Protein AF-A0A1V2AUS4-F1 (afdb_monomer_lite)

Sequence (184 aa):
RGPNTYSTPVLKALGKCKNVQIVVQKEDFLRPDVNVKNVDAWKTELWKLYKGVKCDIERHQFRKPMGDLSVCADPTVDGIRCVGNHNKENRSAFPRAHHKFLVFCNVTETEMYKTYDPVALWTGSFNITKNATLSFENVIYFTEKSGKNEIINSFINEHHQIFALSEALNWSSVWTEPEFRIGT

pLDDT: mean 81.61, std 16.51, range [28.78, 97.75]

Radius of gyration: 16.77 Å; chains: 1; bounding box: 43×30×46 Å

Foldseek 3Di:
DFAFEADLVVLVVQLVDAAAAEEAAQLRHLPDHPPPPDSVVVLVSSVVSQQSHAHPAFQLLDDPPSNVPPPPDGRGDRNYWYAYAFPPVVDPDPPDDQWDKDFDWDWDDDPVGIHIATFKMKTWNARNGPVSVVDDIDIDIDTHHPSPDVVSVVVSNVVSVRVSQTDHDDSPDSTDHGPDDDDD

Structure (mmCIF, N/CA/C/O backbone):
data_AF-A0A1V2AUS4-F1
#
_entry.id   AF-A0A1V2AUS4-F1
#
loop_
_atom_site.group_PDB
_atom_site.id
_atom_site.type_symbol
_atom_site.label_atom_id
_atom_site.label_alt_id
_atom_site.label_comp_id
_atom_site.label_asym_id
_atom_site.label_entity_id
_atom_site.label_seq_id
_atom_site.pdbx_PDB_ins_code
_atom_site.Cartn_x
_atom_site.Cartn_y
_atom_site.Cartn_z
_atom_site.occupancy
_atom_site.B_iso_or_equiv
_atom_site.auth_seq_id
_atom_site.auth_comp_id
_atom_site.auth_asym_id
_atom_site.auth_atom_id
_atom_site.pdbx_PDB_model_num
ATOM 1 N N . ARG A 1 1 ? 15.389 13.306 -15.950 1.00 32.03 1 ARG A N 1
ATOM 2 C CA . ARG A 1 1 ? 14.442 12.973 -14.856 1.00 32.03 1 ARG A CA 1
ATOM 3 C C . ARG A 1 1 ? 14.527 11.472 -14.620 1.00 32.03 1 ARG A C 1
ATOM 5 O O . ARG A 1 1 ? 14.108 10.719 -15.494 1.00 32.03 1 ARG A O 1
ATOM 12 N N . GLY A 1 2 ? 15.202 11.062 -13.546 1.00 28.78 2 GLY A N 1
ATOM 13 C CA . GLY A 1 2 ? 15.505 9.655 -13.263 1.00 28.78 2 GLY A CA 1
ATOM 14 C C . GLY A 1 2 ? 14.250 8.812 -12.972 1.00 28.78 2 GLY A C 1
ATOM 15 O O . GLY A 1 2 ? 13.202 9.390 -12.681 1.00 28.78 2 GLY A O 1
ATOM 16 N N . PRO A 1 3 ? 14.328 7.484 -13.145 1.00 36.81 3 PRO A N 1
ATOM 17 C CA . PRO A 1 3 ? 13.255 6.517 -12.889 1.00 36.81 3 PRO A CA 1
ATOM 18 C C . PRO A 1 3 ? 13.102 6.154 -11.403 1.00 36.81 3 PRO A C 1
ATOM 20 O O . PRO A 1 3 ? 14.098 6.063 -10.692 1.00 36.81 3 PRO A O 1
ATOM 23 N N . ASN A 1 4 ? 11.861 5.923 -10.955 1.00 40.97 4 ASN A N 1
ATOM 24 C CA . ASN A 1 4 ? 11.506 5.525 -9.589 1.00 40.97 4 ASN A CA 1
ATOM 25 C C . ASN A 1 4 ? 10.954 4.083 -9.576 1.00 40.97 4 ASN A C 1
ATOM 27 O O . ASN A 1 4 ? 9.833 3.874 -10.021 1.00 40.97 4 ASN A O 1
ATOM 31 N N . THR A 1 5 ? 11.668 3.103 -9.007 1.00 56.09 5 THR A N 1
ATOM 32 C CA . THR A 1 5 ? 11.086 1.778 -8.668 1.00 56.09 5 THR A CA 1
ATOM 33 C C . THR A 1 5 ? 11.520 1.279 -7.300 1.00 56.09 5 THR A C 1
ATOM 35 O O . THR A 1 5 ? 12.616 1.593 -6.845 1.00 56.09 5 THR A O 1
ATOM 38 N N . TYR A 1 6 ? 10.653 0.492 -6.653 1.00 61.31 6 TYR A N 1
ATOM 39 C CA . TYR A 1 6 ? 10.779 0.140 -5.242 1.00 61.31 6 TYR A CA 1
ATOM 40 C C . TYR A 1 6 ? 12.072 -0.613 -4.886 1.00 61.31 6 TYR A C 1
ATOM 42 O O . TYR A 1 6 ? 12.467 -1.556 -5.568 1.00 61.31 6 TYR A O 1
ATOM 50 N N . SER A 1 7 ? 12.715 -0.231 -3.780 1.00 72.56 7 SER A N 1
ATOM 51 C CA . SER A 1 7 ? 13.939 -0.867 -3.277 1.00 72.56 7 SER A CA 1
ATOM 52 C C . SER A 1 7 ? 13.697 -2.342 -2.908 1.00 72.56 7 SER A C 1
ATOM 54 O O . SER A 1 7 ? 12.871 -2.643 -2.044 1.00 72.56 7 SER A O 1
ATOM 56 N N . T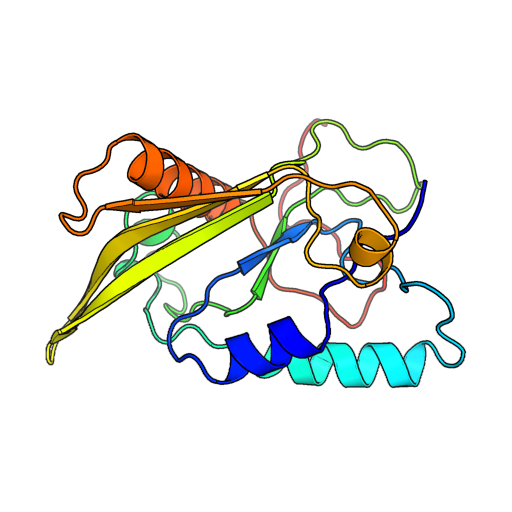HR A 1 8 ? 14.432 -3.279 -3.527 1.00 83.12 8 THR A N 1
ATOM 57 C CA . THR A 1 8 ? 14.320 -4.736 -3.286 1.00 83.12 8 THR A CA 1
ATOM 58 C C . THR A 1 8 ? 14.317 -5.126 -1.796 1.00 83.12 8 THR A C 1
ATOM 60 O O . THR A 1 8 ? 13.468 -5.931 -1.406 1.00 83.12 8 THR A O 1
ATOM 63 N N . PRO A 1 9 ? 15.202 -4.583 -0.930 1.00 88.00 9 PRO A N 1
ATOM 64 C CA . PRO A 1 9 ? 15.132 -4.806 0.516 1.00 88.00 9 PRO A CA 1
ATOM 65 C C . PRO A 1 9 ? 13.779 -4.464 1.147 1.00 88.00 9 PRO A C 1
ATOM 67 O O . PRO A 1 9 ? 13.310 -5.205 2.008 1.00 88.00 9 PRO A O 1
ATOM 70 N N . VAL A 1 10 ? 13.138 -3.379 0.704 1.00 89.25 10 VAL A N 1
ATOM 71 C CA . VAL A 1 10 ? 11.846 -2.941 1.244 1.00 89.25 10 VAL A CA 1
ATOM 72 C C . VAL A 1 10 ? 10.750 -3.915 0.839 1.00 89.25 10 VAL A C 1
ATOM 74 O O . VAL A 1 10 ? 10.028 -4.389 1.705 1.00 89.25 10 VAL A O 1
ATOM 77 N N . LEU A 1 11 ? 10.680 -4.316 -0.433 1.00 90.50 11 LEU A N 1
ATOM 78 C CA . LEU A 1 11 ? 9.705 -5.322 -0.877 1.00 90.50 11 LEU A CA 1
ATOM 79 C C . LEU A 1 11 ? 9.889 -6.665 -0.155 1.00 90.50 11 LEU A C 1
ATOM 81 O O . LEU A 1 11 ? 8.912 -7.296 0.235 1.00 90.50 11 LEU A O 1
ATOM 85 N N . LYS A 1 12 ? 11.139 -7.083 0.092 1.00 92.31 12 LYS A N 1
ATOM 86 C CA . LYS A 1 12 ? 11.436 -8.284 0.892 1.00 92.31 12 LYS A CA 1
ATOM 87 C C . LYS A 1 12 ? 10.991 -8.152 2.349 1.00 92.31 12 LYS A C 1
ATOM 89 O O . LYS A 1 12 ? 10.618 -9.156 2.946 1.00 92.31 12 LYS A O 1
ATOM 94 N N . ALA A 1 13 ? 11.069 -6.958 2.936 1.00 93.50 13 ALA A N 1
ATOM 95 C CA . ALA A 1 13 ? 10.569 -6.706 4.285 1.00 93.50 13 ALA A CA 1
ATOM 96 C C . ALA A 1 13 ? 9.034 -6.724 4.312 1.00 93.50 13 ALA A C 1
ATOM 98 O O . ALA A 1 13 ? 8.451 -7.409 5.145 1.00 93.50 13 ALA A O 1
ATOM 99 N N . LEU A 1 14 ? 8.395 -6.055 3.351 1.00 93.69 14 LEU A N 1
ATOM 100 C CA . LEU A 1 14 ? 6.940 -6.011 3.205 1.00 93.69 14 LEU A CA 1
ATOM 101 C C . LEU A 1 14 ? 6.335 -7.398 2.963 1.00 93.69 14 LEU A C 1
ATOM 103 O O . LEU A 1 14 ? 5.321 -7.726 3.563 1.00 93.69 14 LEU A O 1
ATOM 107 N N . GLY A 1 15 ? 6.981 -8.249 2.162 1.00 94.38 15 GLY A N 1
ATOM 108 C CA . GLY A 1 15 ? 6.525 -9.623 1.920 1.00 94.38 15 GLY A CA 1
ATOM 109 C C . GLY A 1 15 ? 6.578 -10.545 3.148 1.00 94.38 15 GLY A C 1
ATOM 110 O O . GLY A 1 15 ? 6.080 -11.665 3.090 1.00 94.38 15 GLY A O 1
ATOM 111 N N . LYS A 1 16 ? 7.182 -10.107 4.263 1.00 94.94 16 LYS A N 1
ATOM 112 C CA . LYS A 1 16 ? 7.137 -10.823 5.553 1.00 94.94 16 LYS A CA 1
ATOM 113 C C . LYS A 1 16 ? 5.951 -10.394 6.423 1.00 94.94 16 LYS A C 1
ATOM 115 O O . LYS A 1 16 ? 5.685 -11.036 7.437 1.00 94.94 16 LYS A O 1
ATOM 120 N N . CYS A 1 17 ? 5.269 -9.312 6.062 1.00 93.94 17 CYS A N 1
ATOM 121 C CA . CYS A 1 17 ? 4.113 -8.788 6.776 1.00 93.94 17 CYS A CA 1
ATOM 122 C C . CYS A 1 17 ? 2.817 -9.391 6.204 1.00 93.94 17 CYS A C 1
ATOM 124 O O . CYS A 1 17 ? 2.728 -9.659 5.009 1.00 93.94 17 CYS A O 1
ATOM 126 N N . LYS A 1 18 ? 1.804 -9.589 7.058 1.00 91.44 18 LYS A N 1
ATOM 127 C CA . LYS A 1 18 ? 0.506 -10.175 6.661 1.00 91.44 18 LYS A CA 1
ATOM 128 C C . LYS A 1 18 ? -0.451 -9.176 6.001 1.00 91.44 18 LYS A C 1
ATOM 130 O O . LYS A 1 18 ? -1.208 -9.527 5.108 1.00 91.44 18 LYS A O 1
ATOM 135 N N . ASN A 1 19 ? -0.433 -7.932 6.478 1.00 95.06 19 ASN A N 1
ATOM 136 C CA . ASN A 1 19 ? -1.402 -6.904 6.108 1.00 95.06 19 ASN A CA 1
ATOM 137 C C . ASN A 1 19 ? -0.669 -5.698 5.526 1.00 95.06 19 ASN A C 1
ATOM 139 O O . ASN A 1 19 ? -0.382 -4.733 6.232 1.00 95.06 19 ASN A O 1
ATOM 143 N N . VAL A 1 20 ? -0.321 -5.785 4.247 1.00 96.81 20 VAL A N 1
ATOM 144 C CA . VAL A 1 20 ? 0.308 -4.700 3.495 1.00 96.81 20 VAL A CA 1
ATOM 145 C C . VAL A 1 20 ? -0.575 -4.363 2.311 1.00 96.81 20 VAL A C 1
ATOM 147 O O . VAL A 1 20 ? -0.879 -5.233 1.504 1.00 96.81 20 VAL A O 1
ATOM 150 N N . GLN A 1 21 ? -0.952 -3.094 2.203 1.00 95.94 21 GLN A N 1
ATOM 151 C CA . GLN A 1 21 ? -1.615 -2.541 1.033 1.00 95.94 21 GLN A CA 1
ATOM 152 C C . GLN A 1 21 ? -0.788 -1.341 0.567 1.00 95.94 21 GLN A C 1
ATOM 154 O O . GLN A 1 21 ? -0.475 -0.454 1.360 1.00 95.94 21 GLN A O 1
ATOM 159 N N . ILE A 1 22 ? -0.358 -1.365 -0.691 1.00 94.12 22 ILE A N 1
ATOM 160 C CA . ILE A 1 22 ? 0.396 -0.282 -1.317 1.00 94.12 22 ILE A CA 1
ATOM 161 C C . ILE A 1 22 ? -0.261 0.058 -2.644 1.00 94.12 22 ILE A C 1
ATOM 163 O O . ILE A 1 22 ? -0.568 -0.824 -3.446 1.00 94.12 22 ILE A O 1
ATOM 167 N N . VAL A 1 23 ? -0.412 1.350 -2.913 1.00 91.94 23 VAL A N 1
ATOM 168 C CA . VAL A 1 23 ? -0.750 1.840 -4.246 1.00 91.94 23 VAL A CA 1
ATOM 169 C C . VAL A 1 23 ? 0.471 2.534 -4.835 1.00 91.94 23 VAL A C 1
ATOM 171 O O . VAL A 1 23 ? 1.026 3.455 -4.238 1.00 91.94 23 VAL A O 1
ATOM 174 N N . VAL A 1 24 ? 0.912 2.061 -5.998 1.00 88.50 24 VAL A N 1
ATOM 175 C CA . VAL A 1 24 ? 2.066 2.601 -6.721 1.00 88.50 24 VAL A CA 1
ATOM 176 C C . VAL A 1 24 ? 1.618 3.471 -7.888 1.00 88.50 24 VAL A C 1
ATOM 178 O O . VAL A 1 24 ? 0.527 3.305 -8.433 1.00 88.50 24 VAL A O 1
ATOM 181 N N . GLN A 1 25 ? 2.486 4.376 -8.326 1.00 83.31 25 GLN A N 1
ATOM 182 C CA . GLN A 1 25 ? 2.213 5.170 -9.514 1.00 83.31 25 GLN A CA 1
ATOM 183 C C . GLN A 1 25 ? 2.353 4.314 -10.787 1.00 83.31 25 GLN A C 1
ATOM 185 O O . GLN A 1 25 ? 3.396 3.701 -11.040 1.00 83.31 25 GLN A O 1
ATOM 190 N N . LYS A 1 26 ? 1.302 4.292 -11.610 1.00 79.62 26 LYS A N 1
ATOM 191 C CA . LYS A 1 26 ? 1.207 3.459 -12.815 1.00 79.62 26 LYS A CA 1
ATOM 192 C C . LYS A 1 26 ? 2.218 3.825 -13.902 1.00 79.62 26 LYS A C 1
ATOM 194 O O . LYS A 1 26 ? 2.649 2.959 -14.651 1.00 79.62 26 LYS A O 1
ATOM 199 N N . GLU A 1 27 ? 2.627 5.082 -14.014 1.00 73.06 27 GLU A N 1
ATOM 200 C CA . GLU A 1 27 ? 3.579 5.494 -15.052 1.00 73.06 27 GLU A CA 1
ATOM 201 C C . GLU A 1 27 ? 5.022 5.065 -14.751 1.00 73.06 27 GLU A C 1
ATOM 203 O O . GLU A 1 27 ? 5.842 5.008 -15.666 1.00 73.06 27 GLU A O 1
ATOM 208 N N . ASP A 1 28 ? 5.340 4.754 -13.491 1.00 69.94 28 ASP A N 1
ATOM 209 C CA . ASP A 1 28 ? 6.710 4.465 -13.060 1.00 69.94 28 ASP A CA 1
ATOM 210 C C . ASP A 1 28 ? 6.919 3.001 -12.603 1.00 69.94 28 ASP A C 1
ATOM 212 O O . ASP A 1 28 ? 8.065 2.573 -12.495 1.00 69.94 28 ASP A O 1
ATOM 216 N N . PHE A 1 29 ? 5.872 2.177 -12.413 1.00 73.50 29 PHE A N 1
ATOM 217 C CA . PHE A 1 29 ? 6.027 0.846 -11.781 1.00 73.50 29 PHE A CA 1
ATOM 218 C C . PHE A 1 29 ? 6.905 -0.173 -12.541 1.00 73.50 29 PHE A C 1
ATOM 220 O O . PHE A 1 29 ? 7.564 -0.989 -11.897 1.00 73.50 29 PHE A O 1
ATOM 227 N N . LEU A 1 30 ? 6.942 -0.148 -13.883 1.00 70.44 30 LEU A N 1
ATOM 228 C CA . LEU A 1 30 ? 7.817 -1.016 -14.707 1.00 70.44 30 LEU A CA 1
ATOM 229 C C . LEU A 1 30 ? 9.041 -0.296 -15.255 1.00 70.44 30 LEU A C 1
ATOM 231 O O . LEU A 1 30 ? 9.775 -0.856 -16.078 1.00 70.44 30 LEU A O 1
ATOM 235 N N . ARG A 1 31 ? 9.263 0.946 -14.836 1.00 70.12 31 ARG A N 1
ATOM 236 C CA . ARG A 1 31 ? 10.382 1.734 -15.319 1.00 70.12 31 ARG A CA 1
ATOM 237 C C . ARG A 1 31 ? 11.672 1.194 -14.685 1.00 70.12 31 ARG A C 1
ATOM 239 O O . ARG A 1 31 ? 11.774 1.212 -13.465 1.00 70.12 31 ARG A O 1
ATOM 246 N N . PRO A 1 32 ? 12.654 0.706 -15.466 1.00 64.06 32 PRO A N 1
ATOM 247 C CA . PRO A 1 32 ? 13.881 0.149 -14.897 1.00 64.06 32 PRO A CA 1
ATOM 248 C C . PRO A 1 32 ? 14.661 1.192 -14.087 1.00 64.06 32 PRO A C 1
ATOM 250 O O . PRO A 1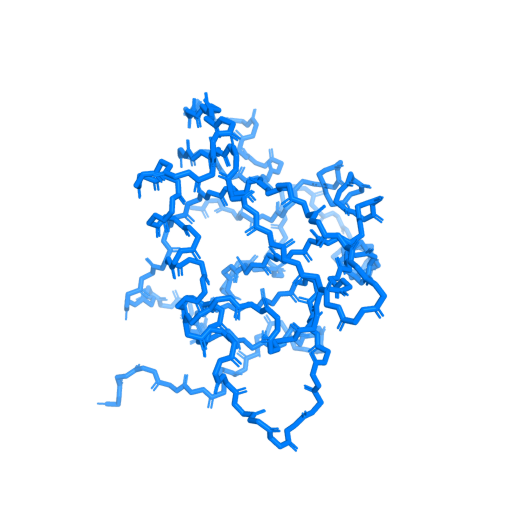 32 ? 14.792 2.336 -14.525 1.00 64.06 32 PRO A O 1
ATOM 253 N N . ASP A 1 33 ? 15.206 0.784 -12.938 1.00 66.00 33 ASP A N 1
ATOM 254 C CA . ASP A 1 33 ? 16.105 1.602 -12.109 1.00 66.00 33 ASP A CA 1
ATOM 255 C C . ASP A 1 33 ? 17.534 1.671 -12.715 1.00 66.00 33 ASP A C 1
ATOM 257 O O . ASP A 1 33 ? 17.804 1.189 -13.820 1.00 66.00 33 ASP A O 1
ATOM 261 N N . VAL A 1 34 ? 18.486 2.267 -11.997 1.00 62.78 34 VAL A N 1
ATOM 262 C CA . VAL A 1 34 ? 19.881 2.445 -12.427 1.00 62.78 34 VAL A CA 1
ATOM 263 C C . VAL A 1 34 ? 20.581 1.102 -12.714 1.00 62.78 34 VAL A C 1
ATOM 265 O O . VAL A 1 34 ? 20.631 0.210 -11.863 1.00 62.78 34 VAL A O 1
ATOM 268 N N . ASN A 1 35 ? 21.226 1.008 -13.887 1.00 65.00 35 ASN A N 1
ATOM 269 C CA . ASN A 1 35 ? 22.107 -0.091 -14.318 1.00 65.00 35 ASN A CA 1
ATOM 270 C C . ASN A 1 35 ? 21.449 -1.483 -14.437 1.00 65.00 35 ASN A C 1
ATOM 272 O O . ASN A 1 35 ? 22.106 -2.503 -14.202 1.00 65.00 35 ASN A O 1
ATOM 276 N N . VAL A 1 36 ? 20.176 -1.565 -14.839 1.00 69.88 36 VAL A N 1
ATOM 277 C CA . VAL A 1 36 ? 19.534 -2.855 -15.151 1.00 69.88 36 VAL A CA 1
ATOM 278 C C . VAL A 1 36 ? 20.092 -3.417 -16.468 1.00 69.88 36 VAL A C 1
ATOM 280 O O . VAL A 1 36 ? 19.712 -2.985 -17.551 1.00 69.88 36 VAL A O 1
ATOM 283 N N . LYS A 1 37 ? 21.007 -4.395 -16.377 1.00 72.31 37 LYS A N 1
ATOM 284 C CA . LYS A 1 37 ? 21.620 -5.061 -17.547 1.00 72.31 37 LYS A CA 1
ATOM 285 C C . LYS A 1 37 ? 20.682 -6.053 -18.246 1.00 72.31 37 LYS A C 1
ATOM 287 O O . LYS A 1 37 ? 20.773 -6.221 -19.454 1.00 72.31 37 LYS A O 1
ATOM 292 N N . ASN A 1 38 ? 19.810 -6.721 -17.487 1.00 81.88 38 ASN A N 1
ATOM 293 C CA . ASN A 1 38 ? 18.834 -7.683 -18.000 1.00 81.88 38 ASN A CA 1
ATOM 294 C C . ASN A 1 38 ? 17.441 -7.313 -17.476 1.00 81.88 38 ASN A C 1
ATOM 296 O O . ASN A 1 38 ? 17.103 -7.585 -16.323 1.00 81.88 38 ASN A O 1
ATOM 300 N N . VAL A 1 39 ? 16.664 -6.647 -18.330 1.00 79.50 39 VAL A N 1
ATOM 301 C CA . VAL A 1 39 ? 15.342 -6.108 -17.986 1.00 79.50 39 VAL A CA 1
ATOM 302 C C . VAL A 1 39 ? 14.337 -7.223 -17.700 1.00 79.50 39 VAL A C 1
ATOM 304 O O . VAL A 1 39 ? 13.547 -7.087 -16.771 1.00 79.50 39 VAL A O 1
ATOM 307 N N . ASP A 1 40 ? 14.384 -8.337 -18.428 1.00 81.62 40 ASP A N 1
ATOM 308 C CA . ASP A 1 40 ? 13.412 -9.425 -18.269 1.00 81.62 40 ASP A CA 1
ATOM 309 C C . ASP A 1 40 ? 13.637 -10.211 -16.975 1.00 81.62 40 ASP A C 1
ATOM 311 O O . ASP A 1 40 ? 12.688 -10.509 -16.242 1.00 81.62 40 ASP A O 1
ATOM 315 N N . ALA A 1 41 ? 14.902 -10.478 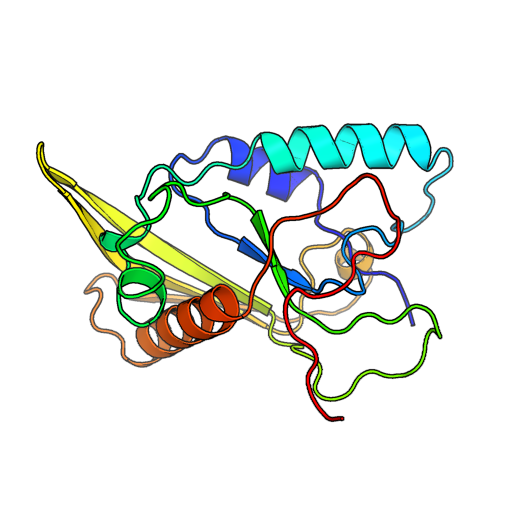-16.634 1.00 82.94 41 ALA A N 1
ATOM 316 C CA . ALA A 1 41 ? 15.258 -11.081 -15.353 1.00 82.94 41 ALA A CA 1
ATOM 317 C C . ALA A 1 41 ? 14.853 -10.173 -14.181 1.00 82.94 41 ALA A C 1
ATOM 319 O O . ALA A 1 41 ? 14.259 -10.646 -13.211 1.00 82.94 41 ALA A O 1
ATOM 320 N N . TRP A 1 42 ? 15.104 -8.864 -14.300 1.00 83.50 42 TRP A N 1
ATOM 321 C CA . TRP A 1 42 ? 14.699 -7.876 -13.300 1.00 83.50 42 TRP A CA 1
ATOM 322 C C . TRP A 1 42 ? 13.176 -7.803 -13.136 1.00 83.50 42 TRP A C 1
ATOM 324 O O . TRP A 1 42 ? 12.690 -7.878 -12.010 1.00 83.50 42 TRP A O 1
ATOM 334 N N . LYS A 1 43 ? 12.410 -7.733 -14.234 1.00 82.38 43 LYS A N 1
ATOM 335 C CA . LYS A 1 43 ? 10.937 -7.752 -14.196 1.00 82.38 43 LYS A CA 1
ATOM 336 C C . LYS A 1 43 ? 10.409 -9.017 -13.531 1.00 82.38 43 LYS A C 1
ATOM 338 O O . LYS A 1 43 ? 9.488 -8.945 -12.724 1.00 82.38 43 LYS A O 1
ATOM 343 N N . THR A 1 44 ? 11.011 -10.165 -13.839 1.00 85.75 44 THR A N 1
ATOM 344 C CA . THR A 1 44 ? 10.637 -11.452 -13.242 1.00 85.75 44 THR A CA 1
ATOM 345 C C . THR A 1 44 ? 10.896 -11.468 -11.735 1.00 85.75 44 THR A C 1
ATOM 347 O O . THR A 1 44 ? 10.062 -11.952 -10.970 1.00 85.75 44 THR A O 1
ATOM 350 N N . GLU A 1 45 ? 12.035 -10.937 -11.282 1.00 87.31 45 GLU A N 1
ATOM 351 C CA . GLU A 1 45 ? 12.333 -10.807 -9.852 1.00 87.31 45 GLU A CA 1
ATOM 352 C C . GLU A 1 45 ? 11.369 -9.831 -9.165 1.00 87.31 45 GLU A C 1
ATOM 354 O O . GLU A 1 45 ? 10.802 -10.160 -8.122 1.00 87.31 45 GLU A O 1
ATOM 359 N N . LEU A 1 46 ? 11.125 -8.670 -9.775 1.00 86.50 46 LEU A N 1
ATOM 360 C CA . LEU A 1 46 ? 10.204 -7.661 -9.264 1.00 86.50 46 LEU A CA 1
ATOM 361 C C . LEU A 1 46 ? 8.786 -8.224 -9.122 1.00 86.50 46 LEU A C 1
ATOM 363 O O . LEU A 1 46 ? 8.175 -8.073 -8.068 1.00 86.50 46 LEU A O 1
ATOM 367 N N . TRP A 1 47 ? 8.300 -8.944 -10.135 1.00 88.31 47 TRP A N 1
ATOM 368 C CA . TRP A 1 47 ? 7.001 -9.616 -10.100 1.00 88.31 47 TRP A CA 1
ATOM 369 C C . TRP A 1 47 ? 6.890 -10.591 -8.928 1.00 88.31 47 TRP A C 1
ATOM 371 O O . TRP A 1 47 ? 5.900 -10.565 -8.197 1.00 88.31 47 TRP A O 1
ATOM 381 N N . LYS A 1 48 ? 7.920 -11.417 -8.694 1.00 90.56 48 LYS A N 1
ATOM 382 C CA . LYS A 1 48 ? 7.944 -12.350 -7.554 1.00 90.56 48 LYS A CA 1
ATOM 383 C C . LYS A 1 48 ? 7.870 -11.614 -6.218 1.00 90.56 48 LYS A C 1
ATOM 385 O O . LYS A 1 48 ? 7.150 -12.053 -5.327 1.00 90.56 48 LYS A O 1
ATOM 390 N N . LEU A 1 49 ? 8.604 -10.509 -6.082 1.00 91.81 49 LEU A N 1
ATOM 391 C CA . LEU A 1 49 ? 8.605 -9.699 -4.864 1.00 91.81 49 LEU A CA 1
ATOM 392 C C . LEU A 1 49 ? 7.245 -9.044 -4.623 1.00 91.81 49 LEU A C 1
ATOM 394 O O . LEU A 1 49 ? 6.739 -9.110 -3.509 1.00 91.81 49 LEU A O 1
ATOM 398 N N . TYR A 1 50 ? 6.633 -8.477 -5.664 1.00 91.69 50 TYR A N 1
ATOM 399 C CA . TYR A 1 50 ? 5.311 -7.861 -5.576 1.00 91.69 50 TYR A CA 1
ATOM 400 C C . TYR A 1 50 ? 4.230 -8.881 -5.223 1.00 91.69 50 TYR A C 1
ATOM 402 O O . TYR A 1 50 ? 3.446 -8.646 -4.312 1.00 91.69 50 TYR A O 1
ATOM 410 N N . LYS A 1 51 ? 4.233 -10.048 -5.881 1.00 91.06 51 LYS A N 1
ATOM 411 C CA . LYS A 1 51 ? 3.306 -11.150 -5.579 1.00 91.06 51 LYS A CA 1
ATOM 412 C C . LYS A 1 51 ? 3.468 -11.688 -4.150 1.00 91.06 51 LYS A C 1
ATOM 414 O O . LYS A 1 51 ? 2.543 -12.281 -3.604 1.00 91.06 51 LYS A O 1
ATOM 419 N N . GLY A 1 52 ? 4.649 -11.517 -3.556 1.00 92.94 52 GLY A N 1
ATOM 420 C CA . GLY A 1 52 ? 4.917 -11.885 -2.169 1.00 92.94 52 GLY A CA 1
ATOM 421 C C . GLY A 1 52 ? 4.279 -10.949 -1.140 1.00 92.94 52 GLY A C 1
ATOM 422 O O . GLY A 1 52 ? 4.145 -11.346 0.014 1.00 92.94 52 GLY A O 1
ATOM 423 N N . VAL A 1 53 ? 3.882 -9.736 -1.531 1.00 94.88 53 VAL A N 1
ATOM 424 C CA . VAL A 1 53 ? 3.216 -8.774 -0.646 1.00 94.88 53 VAL A CA 1
ATOM 425 C C . VAL A 1 53 ? 1.722 -9.081 -0.600 1.00 94.88 53 VAL A C 1
ATOM 427 O O . VAL A 1 53 ? 1.063 -9.140 -1.637 1.00 94.88 53 VAL A O 1
ATOM 430 N N . LYS A 1 54 ? 1.192 -9.287 0.609 1.00 95.12 54 LYS A N 1
ATOM 431 C CA . LYS A 1 54 ? -0.191 -9.722 0.837 1.00 95.12 54 LYS A CA 1
ATOM 432 C C . LYS A 1 54 ? -0.956 -8.753 1.725 1.00 95.12 54 LYS A C 1
ATOM 434 O O . LYS A 1 54 ? -0.365 -8.091 2.580 1.00 95.12 54 LYS A O 1
ATOM 439 N N . CYS A 1 55 ? -2.270 -8.731 1.532 1.00 94.94 55 CYS A N 1
ATOM 440 C CA . CYS A 1 55 ? -3.216 -8.063 2.404 1.00 94.94 55 CYS A CA 1
ATOM 441 C C . CYS A 1 55 ? -4.289 -9.067 2.834 1.00 94.94 55 CYS A C 1
ATOM 443 O O . CYS A 1 55 ? -5.172 -9.398 2.050 1.00 94.94 55 CYS A O 1
ATOM 445 N N . ASP A 1 56 ? -4.208 -9.557 4.072 1.00 93.44 56 ASP A N 1
ATOM 446 C CA . ASP A 1 56 ? -5.196 -10.508 4.602 1.00 93.44 56 ASP A CA 1
ATOM 447 C C . ASP A 1 56 ?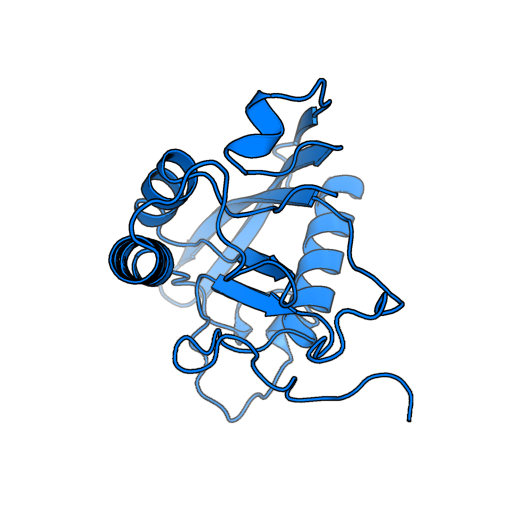 -6.436 -9.803 5.199 1.00 93.44 56 ASP A C 1
ATOM 449 O O . ASP A 1 56 ? -7.269 -10.456 5.832 1.00 93.44 56 ASP A O 1
ATOM 453 N N . ILE A 1 57 ? -6.542 -8.475 5.075 1.00 93.06 57 ILE A N 1
ATOM 454 C CA . ILE A 1 57 ? -7.742 -7.712 5.439 1.00 93.06 57 ILE A CA 1
ATOM 455 C C . ILE A 1 57 ? -8.667 -7.707 4.227 1.00 93.06 57 ILE A C 1
ATOM 457 O O . ILE A 1 57 ? -8.264 -7.340 3.123 1.00 93.06 57 ILE A O 1
ATOM 461 N N . GLU A 1 58 ? -9.913 -8.103 4.440 1.00 92.00 58 GLU A N 1
ATOM 462 C CA . GLU A 1 58 ? -10.919 -8.103 3.388 1.00 92.00 58 GLU A CA 1
ATOM 463 C C . GLU A 1 58 ? -11.416 -6.686 3.119 1.00 92.00 58 GLU A C 1
ATOM 465 O O . GLU A 1 58 ? -11.509 -5.847 4.015 1.00 92.00 58 GLU A O 1
ATOM 470 N N . ARG A 1 59 ? -11.781 -6.414 1.867 1.00 91.75 59 ARG A N 1
ATOM 471 C CA . ARG A 1 59 ? -12.170 -5.089 1.379 1.00 91.75 59 ARG A CA 1
ATOM 472 C C . ARG A 1 59 ? -13.197 -4.407 2.282 1.00 91.75 59 ARG A C 1
ATOM 474 O O . ARG A 1 59 ? -13.014 -3.245 2.614 1.00 91.75 59 ARG A O 1
ATOM 481 N N . HIS A 1 60 ? -14.235 -5.118 2.719 1.00 90.19 60 HIS A N 1
ATOM 482 C CA . HIS A 1 60 ? -15.308 -4.562 3.552 1.00 90.19 60 HIS A CA 1
ATOM 483 C C . HIS A 1 60 ? -14.886 -4.243 5.001 1.00 90.19 60 HIS A C 1
ATOM 485 O O . HIS A 1 60 ? -15.626 -3.577 5.719 1.00 90.19 60 HIS A O 1
ATOM 491 N N . GLN A 1 61 ? -13.715 -4.713 5.440 1.00 92.50 61 GLN A N 1
ATOM 492 C CA . GLN A 1 61 ? -13.143 -4.416 6.758 1.00 92.50 61 GLN A CA 1
ATOM 493 C C . GLN A 1 61 ? -12.369 -3.085 6.763 1.00 92.50 61 GLN A C 1
ATOM 495 O O . GLN A 1 61 ? -12.013 -2.569 7.825 1.00 92.50 61 GLN A O 1
ATOM 500 N N . PHE A 1 62 ? -12.112 -2.504 5.586 1.00 93.44 62 PHE A N 1
ATOM 501 C CA . PHE A 1 62 ? -11.514 -1.179 5.466 1.00 93.44 62 PHE A CA 1
ATOM 502 C C . PHE A 1 62 ? -12.512 -0.065 5.778 1.00 93.44 62 PHE A C 1
ATOM 504 O O . PHE A 1 62 ? -13.717 -0.180 5.561 1.00 93.44 62 PHE A O 1
ATOM 511 N N . ARG A 1 63 ? -11.994 1.073 6.247 1.00 93.81 63 ARG A N 1
ATOM 512 C CA . ARG A 1 63 ? -12.781 2.303 6.388 1.00 93.81 63 ARG A CA 1
ATOM 513 C C . ARG A 1 63 ? -13.204 2.815 5.004 1.00 93.81 63 ARG A C 1
ATOM 515 O O . ARG A 1 63 ? -12.596 2.502 3.976 1.00 93.81 63 ARG A O 1
ATOM 522 N N . LYS A 1 64 ? -14.245 3.646 4.973 1.00 90.12 64 LYS A N 1
ATOM 523 C CA . LYS A 1 64 ? -14.688 4.325 3.746 1.00 90.12 64 LYS A CA 1
ATOM 524 C C . LYS A 1 64 ? -13.558 5.190 3.151 1.00 90.12 64 LYS A C 1
ATOM 526 O O . LYS A 1 64 ? -12.768 5.747 3.916 1.00 90.12 64 LYS A O 1
ATOM 531 N N . PRO A 1 65 ? -13.493 5.347 1.814 1.00 92.06 65 PRO A N 1
ATOM 532 C CA . PRO A 1 65 ? -14.388 4.755 0.809 1.00 92.06 65 PRO A CA 1
ATOM 533 C C . PRO A 1 65 ? -14.093 3.288 0.455 1.00 92.06 65 PRO A C 1
ATOM 535 O O . PRO A 1 65 ? -14.954 2.639 -0.124 1.00 92.06 65 PRO A O 1
ATOM 538 N N . MET A 1 66 ? -12.926 2.744 0.813 1.00 91.50 66 MET A N 1
ATOM 539 C CA . MET A 1 66 ? -12.491 1.403 0.389 1.00 91.50 66 MET A CA 1
ATOM 540 C C . MET A 1 66 ? -13.441 0.281 0.844 1.00 91.50 66 MET A C 1
ATOM 542 O O . MET A 1 66 ? -13.774 -0.599 0.048 1.00 91.50 66 MET A O 1
ATOM 546 N N . GLY A 1 67 ? -13.938 0.367 2.083 1.00 89.56 67 GLY A N 1
ATOM 547 C CA . GLY A 1 67 ? -14.936 -0.556 2.641 1.00 89.56 67 GLY A CA 1
ATOM 548 C C . GLY A 1 67 ? -16.234 -0.672 1.841 1.00 89.56 67 GLY A C 1
ATOM 549 O O . GLY A 1 67 ? -16.828 -1.749 1.765 1.00 89.56 67 GLY A O 1
ATOM 550 N N . ASP A 1 68 ? -16.636 0.419 1.189 1.00 88.75 68 ASP A N 1
ATOM 551 C CA . ASP A 1 68 ? -17.931 0.547 0.515 1.00 88.75 68 ASP A CA 1
ATOM 552 C C . ASP A 1 68 ? -17.878 0.158 -0.973 1.00 88.75 68 ASP A C 1
ATOM 554 O O . ASP A 1 68 ? -18.914 0.102 -1.637 1.00 88.75 68 ASP A O 1
ATOM 558 N N . LEU A 1 69 ? -16.691 -0.105 -1.528 1.00 85.31 69 LEU A N 1
ATOM 559 C CA . LEU A 1 69 ? -16.537 -0.449 -2.945 1.00 85.31 69 LEU A CA 1
ATOM 560 C C . LEU A 1 69 ? -17.189 -1.803 -3.256 1.00 85.31 69 LEU A C 1
ATOM 562 O O . LEU A 1 69 ? -16.934 -2.757 -2.550 1.00 85.31 69 LEU A O 1
ATOM 566 N N . SER A 1 70 ? -17.980 -1.919 -4.326 1.00 70.88 70 SER A N 1
ATOM 567 C CA . SER A 1 70 ? -18.509 -3.181 -4.895 1.00 70.88 70 SER A CA 1
ATOM 568 C C . SER A 1 70 ? -18.835 -4.313 -3.892 1.00 70.88 70 SER A C 1
ATOM 570 O O . SER A 1 70 ? -18.089 -5.281 -3.721 1.00 70.88 70 SER A O 1
ATOM 572 N N . VAL A 1 71 ? -20.002 -4.221 -3.247 1.00 68.69 71 VAL A N 1
ATOM 573 C CA . VAL A 1 71 ? -20.476 -5.173 -2.217 1.00 68.69 71 VAL A CA 1
ATOM 574 C C . VAL A 1 71 ? -20.759 -6.590 -2.752 1.00 68.69 71 VAL A C 1
ATOM 576 O O . VAL A 1 71 ? -20.890 -7.520 -1.965 1.00 68.69 71 VAL A O 1
ATOM 579 N N . CYS A 1 72 ? -20.835 -6.764 -4.076 1.00 69.06 72 CYS A N 1
ATOM 580 C CA . CYS A 1 72 ? -21.175 -8.031 -4.738 1.00 69.06 72 CYS A CA 1
ATOM 581 C C . CYS A 1 72 ? -19.984 -8.716 -5.433 1.00 69.06 72 CYS A C 1
ATOM 583 O O . CYS A 1 72 ? -20.183 -9.711 -6.127 1.00 69.06 72 CYS A O 1
ATOM 585 N N . ALA A 1 73 ? -18.771 -8.178 -5.291 1.00 77.81 73 ALA A N 1
ATOM 586 C CA . ALA A 1 73 ? -17.552 -8.738 -5.873 1.00 77.81 73 ALA A CA 1
ATOM 587 C C . ALA A 1 73 ? -16.709 -9.495 -4.833 1.00 77.81 73 ALA A C 1
ATOM 589 O O . ALA A 1 73 ? -16.979 -9.433 -3.632 1.00 77.81 73 ALA A O 1
ATOM 590 N N . ASP A 1 74 ? -15.671 -10.181 -5.316 1.00 84.94 74 ASP A N 1
ATOM 591 C CA . ASP A 1 74 ? -14.632 -10.805 -4.492 1.00 84.94 74 ASP A CA 1
ATOM 592 C C . ASP A 1 74 ? -14.095 -9.798 -3.442 1.00 84.94 74 ASP A C 1
ATOM 594 O O . ASP A 1 74 ? -13.706 -8.683 -3.810 1.00 84.94 74 ASP A O 1
ATOM 598 N N . PRO A 1 75 ? -14.122 -10.133 -2.136 1.00 87.56 75 PRO A N 1
ATOM 599 C CA . PRO A 1 75 ? -13.673 -9.234 -1.078 1.00 87.56 75 PRO A CA 1
ATOM 600 C C . PRO A 1 75 ? -12.146 -9.196 -0.918 1.00 87.56 75 PRO A C 1
ATOM 602 O O . PRO A 1 75 ? -11.657 -8.420 -0.095 1.00 87.56 75 PRO A O 1
ATOM 605 N N . THR A 1 76 ? -11.387 -10.018 -1.647 1.00 90.94 76 THR A N 1
ATOM 606 C CA . THR A 1 76 ? -9.925 -10.043 -1.554 1.00 90.94 76 THR A CA 1
ATOM 607 C C . THR A 1 76 ? -9.302 -8.734 -2.039 1.00 90.94 76 THR A C 1
ATOM 609 O O . THR A 1 76 ? -9.790 -8.064 -2.952 1.00 90.94 76 THR A O 1
ATOM 612 N N . VAL A 1 77 ? -8.208 -8.339 -1.387 1.00 91.50 77 VAL A N 1
ATOM 613 C CA . VAL A 1 77 ? -7.483 -7.100 -1.676 1.00 91.50 77 VAL A CA 1
ATOM 614 C C . VAL A 1 77 ? -6.053 -7.438 -2.075 1.00 91.50 77 VAL A C 1
ATOM 616 O O . VAL A 1 77 ? -5.314 -8.074 -1.324 1.00 91.50 77 VAL A O 1
ATOM 619 N N . ASP A 1 78 ? -5.634 -6.961 -3.246 1.00 92.44 78 ASP A N 1
ATOM 620 C CA . ASP A 1 78 ? -4.243 -7.079 -3.671 1.00 92.44 78 ASP A CA 1
ATOM 621 C C . ASP A 1 78 ? -3.321 -6.282 -2.743 1.00 92.44 78 ASP A C 1
ATOM 623 O O . ASP A 1 78 ? -3.547 -5.095 -2.469 1.00 92.44 78 ASP A O 1
ATOM 627 N N . GLY A 1 79 ? -2.216 -6.910 -2.331 1.00 94.00 79 GLY A N 1
ATOM 628 C CA . GLY A 1 79 ? -1.217 -6.244 -1.500 1.00 94.00 79 GLY A CA 1
ATOM 629 C C . GLY A 1 79 ? -0.553 -5.054 -2.196 1.00 94.00 79 GLY A C 1
ATOM 630 O O . GLY A 1 79 ? -0.145 -4.099 -1.535 1.00 94.00 79 GLY A O 1
ATOM 631 N N . ILE A 1 80 ? -0.479 -5.072 -3.531 1.00 93.12 80 ILE A N 1
ATOM 632 C CA . ILE A 1 80 ? 0.001 -3.939 -4.324 1.00 93.12 80 ILE A CA 1
ATOM 633 C C . ILE A 1 80 ? -0.910 -3.702 -5.528 1.00 93.12 80 ILE A C 1
ATOM 635 O O . ILE A 1 80 ? -1.156 -4.610 -6.320 1.00 93.12 80 ILE A O 1
ATOM 639 N N . ARG A 1 81 ? -1.349 -2.455 -5.690 1.00 91.62 81 ARG A N 1
ATOM 640 C CA . ARG A 1 81 ? -2.148 -1.956 -6.820 1.00 91.62 81 ARG A CA 1
ATOM 641 C C . ARG A 1 81 ? -1.475 -0.745 -7.449 1.00 91.62 81 ARG A C 1
ATOM 643 O O . ARG A 1 81 ? -0.500 -0.237 -6.895 1.00 91.62 81 ARG A O 1
ATOM 650 N N . CYS A 1 82 ? -1.973 -0.264 -8.583 1.00 88.19 82 CYS A N 1
ATOM 651 C CA . CYS A 1 82 ? -1.484 0.977 -9.178 1.00 88.19 82 CYS A CA 1
ATOM 652 C C . CYS A 1 82 ? -2.592 1.989 -9.452 1.00 88.19 82 CYS A C 1
ATOM 654 O O . CYS A 1 82 ? -3.757 1.639 -9.585 1.00 88.19 82 CYS A O 1
ATOM 656 N N . VAL A 1 83 ? -2.211 3.261 -9.517 1.00 86.69 83 VAL A N 1
ATOM 657 C CA . VAL A 1 83 ? -3.079 4.383 -9.884 1.00 86.69 83 VAL A CA 1
ATOM 658 C C . VAL A 1 83 ? -2.303 5.323 -10.798 1.00 86.69 83 VAL A C 1
ATOM 660 O O . VAL A 1 83 ? -1.089 5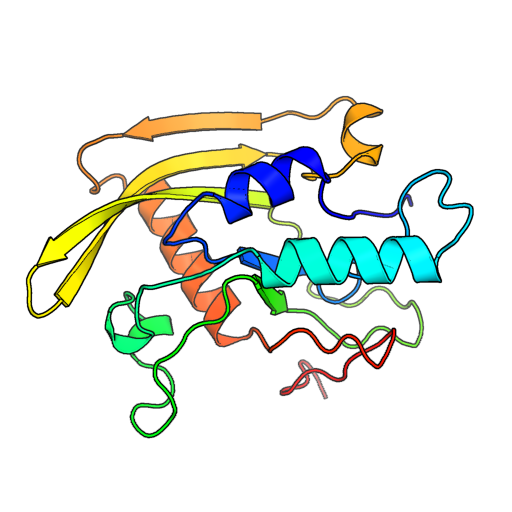.487 -10.642 1.00 86.69 83 VAL A O 1
ATOM 663 N N . GLY A 1 84 ? -2.978 5.946 -11.756 1.00 78.06 84 GLY A N 1
ATOM 664 C CA . GLY A 1 84 ? -2.364 6.912 -12.664 1.00 78.06 84 GLY A CA 1
ATOM 665 C C . GLY A 1 84 ? -2.907 6.805 -14.080 1.00 78.06 84 GLY A C 1
ATOM 666 O O . GLY A 1 84 ? -3.707 5.929 -14.406 1.00 78.06 84 GLY A O 1
ATOM 667 N N . ASN A 1 85 ? -2.460 7.714 -14.935 1.00 68.00 85 ASN A N 1
ATOM 668 C CA . ASN A 1 85 ? -2.876 7.771 -16.322 1.00 68.00 85 ASN A CA 1
ATOM 669 C C . ASN A 1 85 ? -2.075 6.806 -17.197 1.00 68.00 85 ASN A C 1
ATOM 671 O O . ASN A 1 85 ? -0.906 6.488 -16.971 1.00 68.00 85 ASN A O 1
ATOM 675 N N . HIS A 1 86 ? -2.711 6.388 -18.288 1.00 62.50 86 HIS A N 1
ATOM 676 C CA . HIS A 1 86 ? -2.006 5.738 -19.379 1.00 62.50 86 HIS A CA 1
ATOM 677 C C . HIS A 1 86 ? -1.090 6.750 -20.067 1.00 62.50 86 HIS A C 1
ATOM 679 O O . HIS A 1 86 ? -1.568 7.657 -20.744 1.00 62.50 86 HIS A O 1
ATOM 685 N N . ASN A 1 87 ? 0.224 6.593 -19.925 1.00 61.34 87 ASN A N 1
ATOM 686 C CA . ASN A 1 87 ? 1.183 7.527 -20.507 1.00 61.34 87 ASN A CA 1
ATOM 687 C C . ASN A 1 87 ? 2.016 6.925 -21.649 1.00 61.34 87 ASN A C 1
ATOM 689 O O . ASN A 1 87 ? 3.237 7.065 -21.689 1.00 61.34 87 ASN A O 1
ATOM 693 N N . LYS A 1 88 ? 1.357 6.268 -22.610 1.00 55.47 88 LYS A N 1
ATOM 694 C CA . LYS A 1 88 ? 2.024 5.694 -23.795 1.00 55.47 88 LYS A CA 1
ATOM 695 C C . LYS A 1 88 ? 2.768 6.738 -24.635 1.00 55.47 88 LYS A C 1
ATOM 697 O O . LYS A 1 88 ? 3.748 6.408 -25.294 1.00 55.47 88 LYS A O 1
ATOM 702 N N . GLU A 1 89 ? 2.332 7.995 -24.587 1.00 54.62 89 GLU A N 1
ATOM 703 C CA . GLU A 1 89 ? 2.946 9.105 -25.321 1.00 54.62 89 GLU A CA 1
ATOM 704 C C . GLU A 1 89 ? 4.082 9.807 -24.552 1.00 54.62 89 GLU A C 1
ATOM 706 O O . GLU A 1 89 ? 4.620 10.796 -25.048 1.00 54.62 89 GLU A O 1
ATOM 711 N N . ASN A 1 90 ? 4.456 9.337 -23.349 1.00 57.34 90 ASN A N 1
ATOM 712 C CA . ASN A 1 90 ? 5.443 9.993 -22.471 1.00 57.34 90 ASN A CA 1
ATOM 713 C C . ASN A 1 90 ? 5.153 11.488 -22.216 1.00 57.34 90 ASN A C 1
ATOM 715 O O . ASN A 1 90 ? 6.048 12.275 -21.890 1.00 57.34 90 ASN A O 1
ATOM 719 N N . ARG A 1 91 ? 3.891 11.905 -22.344 1.00 56.84 91 ARG A N 1
ATOM 720 C CA . ARG A 1 91 ? 3.462 13.269 -22.046 1.00 56.84 91 ARG A CA 1
ATOM 721 C C . ARG A 1 91 ? 3.331 13.434 -20.544 1.00 56.84 91 ARG A C 1
ATOM 723 O O . ARG A 1 91 ? 3.105 12.489 -19.799 1.00 56.84 91 ARG A O 1
ATOM 730 N N . SER A 1 92 ? 3.510 14.648 -20.049 1.00 55.28 92 SER A N 1
ATOM 731 C CA . SER A 1 92 ? 3.253 14.897 -18.635 1.00 55.28 92 SER A CA 1
ATOM 732 C C . SER A 1 92 ? 1.756 14.718 -18.378 1.00 55.28 92 SER A C 1
ATOM 734 O O . SER A 1 92 ? 0.987 15.619 -18.692 1.00 55.28 92 SER A O 1
ATOM 736 N N . ALA A 1 93 ? 1.344 13.577 -17.824 1.00 55.66 93 ALA A N 1
ATOM 737 C CA . ALA A 1 93 ? -0.011 13.415 -17.319 1.00 55.66 93 ALA A CA 1
ATOM 738 C C . ALA A 1 93 ? -0.241 14.443 -16.201 1.00 55.66 93 ALA A C 1
ATOM 740 O O . ALA A 1 93 ? 0.653 14.679 -15.389 1.00 55.66 93 ALA A O 1
ATOM 741 N N . PHE A 1 94 ? -1.402 15.088 -16.190 1.00 53.53 94 PHE A N 1
ATOM 742 C CA . PHE A 1 94 ? -1.866 15.937 -15.098 1.00 53.53 94 PHE A CA 1
ATOM 743 C C . PHE A 1 94 ? -3.294 15.507 -14.751 1.00 53.53 94 PHE A C 1
ATOM 745 O O . PHE A 1 94 ? -4.080 15.315 -15.680 1.00 53.53 94 PHE A O 1
ATOM 752 N N . PRO A 1 95 ? -3.642 15.368 -13.460 1.00 57.31 95 PRO A N 1
ATOM 753 C CA . PRO A 1 95 ? -2.796 15.518 -12.264 1.00 57.31 95 PRO A CA 1
ATOM 754 C C . PRO A 1 95 ? -1.861 14.310 -12.012 1.00 57.31 95 PRO A C 1
ATOM 756 O O . PRO A 1 95 ? -2.163 13.195 -12.422 1.00 57.31 95 PRO A O 1
ATOM 759 N N . ARG A 1 96 ? -0.720 14.521 -11.326 1.00 63.38 96 ARG A N 1
ATOM 760 C CA . ARG A 1 96 ? 0.173 13.437 -10.847 1.00 63.38 96 ARG A CA 1
ATOM 761 C C . ARG A 1 96 ? 0.113 13.326 -9.334 1.00 63.38 96 ARG A C 1
ATOM 763 O O . ARG A 1 96 ? 0.415 14.302 -8.649 1.00 63.38 96 ARG A O 1
ATOM 770 N N . ALA A 1 97 ? -0.175 12.132 -8.827 1.00 65.19 97 ALA A N 1
ATOM 771 C CA . ALA A 1 97 ? 0.010 11.817 -7.418 1.00 65.19 97 ALA A CA 1
ATOM 772 C C . ALA A 1 97 ? 1.518 11.746 -7.115 1.00 65.19 97 ALA A C 1
ATOM 774 O O . ALA A 1 97 ? 2.182 10.773 -7.449 1.00 65.19 97 ALA A O 1
ATOM 775 N N . HIS A 1 98 ? 2.079 12.804 -6.524 1.00 74.12 98 HIS A N 1
ATOM 776 C CA . HIS A 1 98 ? 3.501 12.866 -6.141 1.00 74.12 98 HIS A CA 1
ATOM 777 C C . HIS A 1 98 ? 3.718 12.626 -4.636 1.00 74.12 98 HIS A C 1
ATOM 779 O O . HIS A 1 98 ? 4.802 12.874 -4.100 1.00 74.12 98 HIS A O 1
ATOM 785 N N . HIS A 1 99 ? 2.680 12.178 -3.937 1.00 78.62 99 HIS A N 1
ATOM 786 C CA . HIS A 1 99 ? 2.692 11.999 -2.493 1.00 78.62 99 HIS A CA 1
ATOM 787 C C . HIS A 1 99 ? 3.395 10.679 -2.166 1.00 78.62 99 HIS A C 1
ATOM 789 O O . HIS A 1 99 ? 3.182 9.671 -2.837 1.00 78.62 99 HIS A O 1
ATOM 795 N N . LYS A 1 100 ? 4.283 10.695 -1.169 1.00 89.19 100 LYS A N 1
ATOM 796 C CA . LYS A 1 100 ? 5.078 9.530 -0.762 1.00 89.19 100 LYS A CA 1
ATOM 797 C C . LYS A 1 100 ? 4.919 9.372 0.728 1.00 89.19 100 LYS A C 1
ATOM 799 O O . LYS A 1 100 ? 5.500 10.133 1.499 1.00 89.19 100 LYS A O 1
ATOM 804 N N . PHE A 1 101 ? 4.109 8.406 1.117 1.00 94.69 101 PHE A N 1
ATOM 805 C CA . PHE A 1 101 ? 3.873 8.144 2.517 1.00 94.69 101 PHE A CA 1
ATOM 806 C C . PHE A 1 101 ? 3.608 6.665 2.765 1.00 94.69 101 PHE A C 1
ATOM 808 O O . PHE A 1 101 ? 3.215 5.926 1.865 1.00 94.69 101 PHE A O 1
ATOM 815 N N . LEU A 1 102 ? 3.835 6.251 4.006 1.00 95.69 102 LEU A N 1
ATOM 816 C CA . LEU A 1 102 ? 3.441 4.960 4.544 1.00 95.69 102 LEU A CA 1
ATOM 817 C C . LEU A 1 102 ? 2.715 5.216 5.859 1.00 95.69 102 LEU A C 1
ATOM 819 O O . LEU A 1 102 ? 3.238 5.914 6.732 1.00 95.69 102 LEU A O 1
ATOM 823 N N . VAL A 1 103 ? 1.530 4.631 6.005 1.00 97.00 103 VAL A N 1
ATOM 824 C CA . VAL A 1 103 ? 0.807 4.615 7.276 1.00 97.00 103 VAL A CA 1
ATOM 825 C C . VAL A 1 103 ? 0.976 3.241 7.902 1.00 97.00 103 VAL A C 1
ATOM 827 O O . VAL A 1 103 ? 0.630 2.227 7.299 1.00 97.00 103 VAL A O 1
ATOM 830 N N . PHE A 1 104 ? 1.505 3.204 9.119 1.00 97.19 104 PHE A N 1
ATOM 831 C CA . PHE A 1 104 ? 1.633 1.974 9.889 1.00 97.19 104 PHE A CA 1
ATOM 832 C C . PHE A 1 104 ? 0.434 1.847 10.810 1.00 97.19 104 PHE A C 1
ATOM 834 O O . PHE A 1 104 ? 0.084 2.801 11.506 1.00 97.19 104 PHE A O 1
ATOM 841 N N . CYS A 1 105 ? -0.175 0.666 10.825 1.00 96.75 105 CYS A N 1
ATOM 842 C CA . CYS A 1 105 ? -1.369 0.405 11.611 1.00 96.75 105 CYS A CA 1
ATOM 843 C C . CYS A 1 105 ? -1.146 -0.753 12.581 1.00 96.75 105 CYS A C 1
ATOM 845 O O . CYS A 1 105 ? -0.509 -1.749 12.234 1.00 96.75 105 CYS A O 1
ATOM 847 N N . ASN A 1 106 ? -1.730 -0.641 13.771 1.00 95.69 106 ASN A N 1
ATOM 848 C CA . ASN A 1 106 ? -1.967 -1.793 14.627 1.00 95.69 106 ASN A CA 1
ATOM 849 C C . ASN A 1 106 ? -3.230 -2.490 14.136 1.00 95.69 106 ASN A C 1
ATOM 851 O O . ASN A 1 106 ? -4.267 -1.847 14.004 1.00 95.69 106 ASN A O 1
ATOM 855 N N . VAL A 1 107 ? -3.135 -3.789 13.866 1.00 94.62 107 VAL A N 1
ATOM 856 C CA . VAL A 1 107 ? -4.279 -4.606 13.453 1.00 94.62 107 VAL A CA 1
ATOM 857 C C . VAL A 1 107 ? -4.769 -5.393 14.659 1.00 94.62 107 VAL A C 1
ATOM 859 O O . VAL A 1 107 ? -3.985 -6.097 15.295 1.00 94.62 107 VAL A O 1
ATOM 862 N N . THR A 1 108 ? -6.059 -5.277 14.948 1.00 94.00 108 THR A N 1
ATOM 863 C CA . THR A 1 108 ? -6.752 -6.093 15.944 1.00 94.00 108 THR A CA 1
ATOM 864 C C . THR A 1 108 ? -7.587 -7.125 15.203 1.00 94.00 108 THR A C 1
ATOM 866 O O . THR A 1 108 ? -8.396 -6.778 14.345 1.00 94.00 108 THR A O 1
ATOM 869 N N . GLU A 1 109 ? -7.373 -8.398 15.514 1.00 91.81 109 GLU A N 1
ATOM 870 C CA . GLU A 1 109 ? -8.053 -9.522 14.876 1.00 91.81 109 GLU A CA 1
ATOM 871 C C . GLU A 1 109 ? -8.954 -10.215 15.898 1.00 91.81 109 GLU A C 1
ATOM 873 O O . GLU A 1 109 ? -8.525 -10.550 17.002 1.00 91.81 109 GLU A O 1
ATOM 878 N N . THR A 1 110 ? -10.215 -10.402 15.524 1.00 88.50 110 THR A N 1
ATOM 879 C CA . THR A 1 110 ? -11.182 -11.251 16.225 1.00 88.50 110 THR A CA 1
ATOM 880 C C . THR A 1 110 ? -11.560 -12.420 15.319 1.00 88.50 110 THR A C 1
ATOM 882 O O . THR A 1 110 ? -11.221 -12.415 14.137 1.00 88.50 110 THR A O 1
ATOM 885 N N . GLU A 1 111 ? -12.302 -13.402 15.834 1.00 81.69 111 GLU A N 1
ATOM 886 C CA . GLU A 1 111 ? -12.774 -14.535 15.021 1.00 81.69 111 GLU A CA 1
ATOM 887 C C . GLU A 1 111 ? -13.638 -14.108 13.821 1.00 81.69 111 GLU A C 1
ATOM 889 O O . GLU A 1 111 ? -13.695 -14.825 12.827 1.00 81.69 111 GLU A O 1
ATOM 894 N N . MET A 1 112 ? -14.299 -12.944 13.895 1.00 78.06 112 MET A N 1
ATOM 895 C CA . MET A 1 112 ? -15.255 -12.485 12.879 1.00 78.06 112 MET A CA 1
ATOM 896 C C . MET A 1 112 ? -14.773 -11.289 12.052 1.00 78.06 112 MET A C 1
ATOM 898 O O . MET A 1 112 ? -15.253 -11.086 10.940 1.00 78.06 112 MET A O 1
ATOM 902 N N . TYR A 1 113 ? -13.873 -10.457 12.580 1.00 85.31 113 TYR A N 1
ATOM 903 C CA . TYR A 1 113 ? -13.465 -9.222 11.910 1.00 85.31 113 TYR A CA 1
ATOM 904 C C . TYR A 1 113 ? -12.040 -8.785 12.259 1.00 85.31 113 TYR A C 1
ATOM 906 O O . TYR A 1 113 ? -11.560 -8.990 13.378 1.00 85.31 113 TYR A O 1
ATOM 914 N N . LYS A 1 114 ? -11.398 -8.104 11.304 1.00 92.50 114 LYS A N 1
ATOM 915 C CA . LYS A 1 114 ? -10.150 -7.358 11.492 1.00 92.50 114 LYS A CA 1
ATOM 916 C C . LYS A 1 114 ? -10.446 -5.864 11.511 1.00 92.50 114 LYS A C 1
ATOM 918 O O . LYS A 1 114 ? -11.119 -5.352 10.623 1.00 92.50 114 LYS A O 1
ATOM 923 N N . THR A 1 115 ? -9.925 -5.160 12.505 1.00 93.00 115 THR A N 1
ATOM 924 C CA . THR A 1 115 ? -9.916 -3.693 12.558 1.00 93.00 115 THR A CA 1
ATOM 925 C C . THR A 1 115 ? -8.483 -3.195 12.616 1.00 93.00 115 THR A C 1
ATOM 927 O O . THR A 1 115 ? -7.552 -3.949 12.905 1.00 93.00 115 THR A O 1
ATOM 930 N N . TYR A 1 116 ? -8.286 -1.915 12.317 1.00 95.25 116 TYR A N 1
ATOM 931 C CA . TYR A 1 116 ? -6.966 -1.312 12.348 1.00 95.25 116 TYR A CA 1
ATOM 932 C C . TYR A 1 116 ? -7.014 0.138 12.808 1.00 95.25 116 TYR A C 1
ATOM 934 O O . TYR A 1 116 ? -7.935 0.896 12.479 1.00 95.25 116 TYR A O 1
ATOM 942 N N . ASP A 1 117 ? -5.962 0.509 13.530 1.00 95.94 117 ASP A N 1
ATOM 943 C CA . ASP A 1 117 ? -5.739 1.856 14.027 1.00 95.94 117 ASP A CA 1
ATOM 944 C C . ASP A 1 117 ? -4.389 2.376 13.533 1.00 95.94 117 ASP A C 1
ATOM 946 O O . ASP A 1 117 ? -3.367 1.710 13.729 1.00 95.94 117 ASP A O 1
ATOM 950 N N . PRO A 1 118 ? -4.357 3.543 12.870 1.00 96.81 118 PRO A N 1
ATOM 951 C CA . PRO A 1 118 ? -3.124 4.101 12.345 1.00 96.81 118 PRO A CA 1
ATOM 952 C C . PRO A 1 118 ? -2.284 4.687 13.488 1.00 96.81 118 PRO A C 1
ATOM 954 O O . PRO A 1 118 ? -2.746 5.551 14.229 1.00 96.81 118 PRO A O 1
ATOM 957 N N . VAL A 1 119 ? -1.044 4.214 13.634 1.00 97.69 119 VAL A N 1
ATOM 958 C CA . VAL A 1 119 ? -0.175 4.513 14.789 1.00 97.69 119 VAL A CA 1
ATOM 959 C C . VAL A 1 119 ? 1.140 5.200 14.438 1.00 97.69 119 VAL A C 1
ATOM 961 O O . VAL A 1 119 ? 1.829 5.722 15.318 1.00 97.69 119 VAL A O 1
ATOM 964 N N . ALA A 1 120 ? 1.522 5.205 13.164 1.00 97.75 120 ALA A N 1
ATOM 965 C CA . ALA A 1 120 ? 2.668 5.975 12.708 1.00 97.75 120 ALA A CA 1
ATOM 966 C C . ALA A 1 120 ? 2.503 6.422 11.260 1.00 97.75 120 ALA A C 1
ATOM 968 O O . ALA A 1 120 ? 1.879 5.736 10.448 1.00 97.75 120 ALA A O 1
ATOM 969 N N . LEU A 1 121 ? 3.118 7.556 10.944 1.00 97.50 121 LEU A N 1
ATOM 970 C CA . LEU A 1 121 ? 3.217 8.088 9.596 1.00 97.50 121 LEU A CA 1
ATOM 971 C C . LEU A 1 121 ? 4.687 8.269 9.235 1.00 97.50 121 LEU A C 1
ATOM 973 O O . LEU A 1 121 ? 5.452 8.884 9.976 1.00 97.50 121 LEU A O 1
ATOM 977 N N . TRP A 1 122 ? 5.053 7.760 8.067 1.00 96.56 122 TRP A N 1
ATOM 978 C CA . TRP A 1 122 ? 6.291 8.078 7.371 1.00 96.56 122 TRP A CA 1
ATOM 979 C C . TRP A 1 122 ? 5.919 8.870 6.121 1.00 96.56 122 TRP A C 1
ATOM 981 O O . TRP A 1 122 ? 5.097 8.400 5.341 1.00 96.56 122 TRP A O 1
ATOM 991 N N . THR A 1 123 ? 6.470 10.065 5.926 1.00 95.38 123 THR A N 1
ATOM 992 C CA . THR A 1 123 ? 6.189 10.898 4.745 1.00 95.38 123 THR A CA 1
ATOM 993 C C . THR A 1 123 ? 7.359 11.827 4.439 1.00 95.38 123 THR A C 1
ATOM 995 O O . THR A 1 123 ? 8.113 12.200 5.339 1.00 95.38 123 THR A O 1
ATOM 998 N N . GLY A 1 124 ? 7.544 12.201 3.175 1.00 91.44 124 GLY A N 1
ATOM 999 C CA . GLY A 1 124 ? 8.624 13.103 2.784 1.00 91.44 124 GLY A CA 1
ATOM 1000 C C . GLY A 1 124 ? 8.893 13.148 1.285 1.00 91.44 124 GLY A C 1
ATOM 1001 O O . GLY A 1 124 ? 8.057 12.767 0.464 1.00 91.44 124 GLY A O 1
ATOM 1002 N N . SER A 1 125 ? 10.082 13.631 0.923 1.00 88.81 125 SER A N 1
ATOM 1003 C CA . SER A 1 125 ? 10.526 13.710 -0.473 1.00 88.81 125 SER A CA 1
ATOM 1004 C C . SER A 1 125 ? 11.061 12.369 -0.994 1.00 88.81 125 SER A C 1
ATOM 1006 O O . SER A 1 125 ? 10.966 12.099 -2.194 1.00 88.81 125 SER A O 1
ATOM 1008 N N . PHE A 1 126 ? 11.537 11.502 -0.087 1.00 86.75 126 PHE A N 1
ATOM 1009 C CA . PHE A 1 126 ? 12.201 10.242 -0.415 1.00 86.75 126 PHE A CA 1
ATOM 1010 C C . PHE A 1 126 ? 11.292 9.291 -1.205 1.00 86.75 126 PHE A C 1
ATOM 1012 O O . PHE A 1 126 ? 10.278 8.798 -0.713 1.00 86.75 126 PHE A O 1
ATOM 1019 N N . ASN A 1 127 ? 11.688 8.972 -2.437 1.00 83.31 127 ASN A N 1
ATOM 1020 C CA . ASN A 1 127 ? 11.115 7.849 -3.176 1.00 83.31 127 ASN A CA 1
ATOM 1021 C C . ASN A 1 127 ? 11.704 6.551 -2.628 1.00 83.31 127 ASN A C 1
ATOM 1023 O O . ASN A 1 127 ? 12.918 6.450 -2.516 1.00 83.31 127 ASN A O 1
ATOM 1027 N N . ILE A 1 128 ? 10.894 5.527 -2.348 1.00 84.81 128 ILE A N 1
ATOM 1028 C CA . ILE A 1 128 ? 11.383 4.239 -1.822 1.00 84.81 128 ILE A CA 1
ATOM 1029 C C . ILE A 1 128 ? 12.102 3.450 -2.926 1.00 84.81 128 ILE A C 1
ATOM 1031 O O . ILE A 1 128 ? 11.659 2.388 -3.312 1.00 84.81 128 ILE A O 1
ATOM 1035 N N . THR A 1 129 ? 13.197 3.958 -3.480 1.00 79.31 129 THR A N 1
ATOM 1036 C CA . THR A 1 129 ? 13.835 3.467 -4.711 1.00 79.31 129 THR A CA 1
ATOM 1037 C C . THR A 1 129 ? 15.342 3.392 -4.534 1.00 79.31 129 THR A C 1
ATOM 1039 O O . THR A 1 129 ? 15.878 3.984 -3.594 1.00 79.31 129 THR A O 1
ATOM 1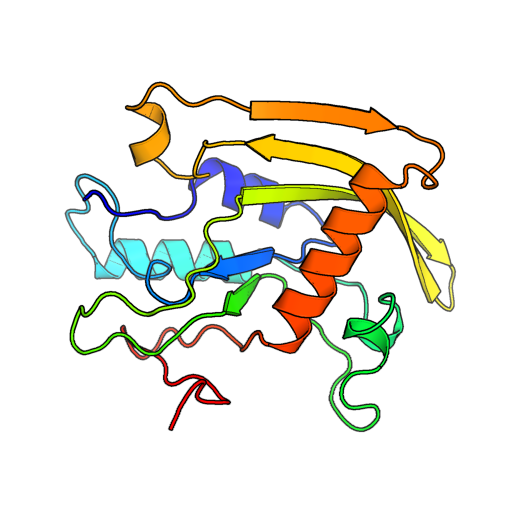042 N N . LYS A 1 130 ? 16.056 2.677 -5.412 1.00 76.88 130 LYS A N 1
ATOM 1043 C CA . LYS A 1 130 ? 17.522 2.652 -5.324 1.00 76.88 130 LYS A CA 1
ATOM 1044 C C . LYS A 1 130 ? 18.108 4.006 -5.716 1.00 76.88 130 LYS A C 1
ATOM 1046 O O . LYS A 1 130 ? 19.025 4.477 -5.060 1.00 76.88 130 LYS A O 1
ATOM 1051 N N . ASN A 1 131 ? 17.564 4.661 -6.739 1.00 74.69 131 ASN A N 1
ATOM 1052 C CA . ASN A 1 131 ? 18.049 5.974 -7.165 1.00 74.69 131 ASN A CA 1
ATOM 1053 C C . ASN A 1 131 ? 17.907 7.064 -6.083 1.00 74.69 131 ASN A C 1
ATOM 1055 O O . ASN A 1 131 ? 18.765 7.938 -5.982 1.00 74.69 131 ASN A O 1
ATOM 1059 N N . ALA A 1 132 ? 16.871 7.008 -5.242 1.00 77.19 132 ALA A N 1
ATOM 1060 C CA . ALA A 1 132 ? 16.698 7.979 -4.159 1.00 77.19 132 ALA A CA 1
ATOM 1061 C C . ALA A 1 132 ? 17.844 7.962 -3.135 1.00 77.19 132 ALA A C 1
ATOM 1063 O O . ALA A 1 132 ? 18.115 8.983 -2.515 1.00 77.19 132 ALA A O 1
ATOM 1064 N N . THR A 1 133 ? 18.581 6.851 -2.998 1.00 80.06 133 THR A N 1
ATOM 1065 C CA . THR A 1 133 ? 19.766 6.798 -2.121 1.00 80.06 133 THR A CA 1
ATOM 1066 C C . THR A 1 133 ? 20.958 7.585 -2.675 1.00 80.06 133 THR A C 1
ATOM 1068 O O . THR A 1 133 ? 21.994 7.656 -2.022 1.00 80.06 133 THR A O 1
ATOM 1071 N N . LEU A 1 134 ? 20.843 8.129 -3.890 1.00 83.38 134 LEU A N 1
ATOM 1072 C CA . LEU A 1 134 ? 21.842 8.982 -4.538 1.00 83.38 134 LEU A CA 1
ATOM 1073 C C . LEU A 1 134 ? 21.465 10.473 -4.475 1.00 83.38 134 LEU A C 1
ATOM 1075 O O . LEU A 1 134 ? 22.142 11.295 -5.087 1.00 83.38 134 LEU A O 1
ATOM 1079 N N . SER A 1 135 ? 20.374 10.823 -3.788 1.00 82.81 135 SER A N 1
ATOM 1080 C CA . SER A 1 135 ? 19.872 12.195 -3.644 1.00 82.81 135 SER A CA 1
ATOM 1081 C C . SER A 1 135 ? 19.780 12.591 -2.167 1.00 82.81 135 SER A C 1
ATOM 1083 O O . SER A 1 135 ? 19.633 11.737 -1.294 1.00 82.81 135 SER A O 1
ATOM 1085 N N . PHE A 1 136 ? 19.869 13.894 -1.880 1.00 86.44 136 PHE A N 1
ATOM 1086 C CA . PHE A 1 136 ? 19.549 14.426 -0.555 1.00 86.44 136 PHE A CA 1
ATOM 1087 C C . PHE A 1 136 ? 18.034 14.536 -0.421 1.00 86.44 136 PHE A C 1
ATOM 1089 O O . PHE A 1 136 ? 17.406 15.397 -1.031 1.00 86.44 136 PHE A O 1
ATOM 1096 N N . GLU A 1 137 ? 17.464 13.647 0.376 1.00 87.50 137 GLU A N 1
ATOM 1097 C CA . GLU A 1 137 ? 16.028 13.505 0.569 1.00 87.50 137 GLU A CA 1
ATOM 1098 C C . GLU A 1 137 ? 15.697 13.642 2.056 1.00 87.50 137 GLU A C 1
ATOM 1100 O O . GLU A 1 137 ? 16.489 13.243 2.914 1.00 87.50 137 GLU A O 1
ATOM 1105 N N . ASN A 1 138 ? 14.518 14.171 2.376 1.00 88.31 138 ASN A N 1
ATOM 1106 C CA . ASN A 1 138 ? 14.046 14.296 3.749 1.00 88.31 138 ASN A CA 1
ATOM 1107 C C . ASN A 1 138 ? 12.823 13.413 4.004 1.00 88.31 138 ASN A C 1
ATOM 1109 O O . ASN A 1 138 ? 11.981 13.186 3.132 1.00 88.31 138 ASN A O 1
ATOM 1113 N N . VAL A 1 139 ? 12.727 12.941 5.242 1.00 92.31 139 VAL A N 1
ATOM 1114 C CA . VAL A 1 139 ? 11.635 12.111 5.740 1.00 92.31 139 VAL A CA 1
ATOM 1115 C C . VAL A 1 139 ? 11.277 12.586 7.135 1.00 92.31 139 VAL A C 1
ATOM 1117 O O . VAL A 1 139 ? 12.156 12.832 7.959 1.00 92.31 139 VAL A O 1
ATOM 1120 N N . ILE A 1 140 ? 9.981 12.648 7.405 1.00 94.50 140 ILE A N 1
ATOM 1121 C CA . ILE A 1 140 ? 9.437 12.776 8.746 1.00 94.50 140 ILE A CA 1
ATOM 1122 C C . ILE A 1 140 ? 8.803 11.435 9.102 1.00 94.50 140 ILE A C 1
ATOM 1124 O O . ILE A 1 140 ? 7.973 10.904 8.362 1.00 94.50 140 ILE A O 1
ATOM 1128 N N . TYR A 1 141 ? 9.214 10.897 10.245 1.00 96.44 141 TYR A N 1
ATOM 1129 C CA . TYR A 1 141 ? 8.576 9.754 10.874 1.00 96.44 141 TYR A CA 1
ATOM 1130 C C . TYR A 1 141 ? 8.075 10.180 12.243 1.00 96.44 141 TYR A C 1
ATOM 1132 O O . TYR A 1 141 ? 8.860 10.653 13.067 1.00 96.44 141 TYR A O 1
ATOM 1140 N N . PHE A 1 142 ? 6.781 10.021 12.491 1.00 95.19 142 PHE A N 1
ATOM 1141 C CA . PHE A 1 142 ? 6.224 10.264 13.812 1.00 95.19 142 PHE A CA 1
ATOM 1142 C C . PHE A 1 142 ? 5.180 9.219 14.171 1.00 95.19 142 PHE A C 1
ATOM 1144 O O . PHE A 1 142 ? 4.518 8.631 13.315 1.00 95.19 142 PHE A O 1
ATOM 1151 N N . THR A 1 143 ? 5.069 8.986 15.474 1.00 97.00 143 THR A N 1
ATOM 1152 C CA . THR A 1 143 ? 4.253 7.929 16.061 1.00 97.00 143 THR A CA 1
ATOM 1153 C C . THR A 1 143 ? 3.255 8.527 17.029 1.00 97.00 143 THR A C 1
ATOM 1155 O O . THR A 1 143 ? 3.623 9.353 17.864 1.00 97.00 143 THR A O 1
ATOM 1158 N N . GLU A 1 144 ? 2.026 8.043 16.989 1.00 94.50 144 GLU A N 1
ATOM 1159 C CA . GLU A 1 144 ? 0.997 8.358 17.966 1.00 94.50 144 GLU A CA 1
ATOM 1160 C C . GLU A 1 144 ? 0.193 7.077 18.201 1.00 94.50 144 GLU A C 1
ATOM 1162 O O . GLU A 1 144 ? -0.393 6.527 17.278 1.00 94.50 144 GLU A O 1
ATOM 1167 N N . LYS A 1 145 ? 0.218 6.542 19.423 1.00 92.50 145 LYS A N 1
ATOM 1168 C CA . LYS A 1 145 ? -0.280 5.184 19.689 1.00 92.50 145 LYS A CA 1
ATOM 1169 C C . LYS A 1 145 ? -1.790 5.107 19.924 1.00 92.50 145 LYS A C 1
ATOM 1171 O O . LYS A 1 145 ? -2.313 3.999 19.977 1.00 92.50 145 LYS A O 1
ATOM 1176 N N . SER A 1 146 ? -2.482 6.231 20.101 1.00 91.69 146 SER A N 1
ATOM 1177 C CA . SER A 1 146 ? -3.915 6.253 20.412 1.00 91.69 146 SER A CA 1
ATOM 1178 C C . SER A 1 146 ? -4.806 5.876 19.229 1.00 91.69 146 SER A C 1
ATOM 1180 O O . SER A 1 146 ? -5.973 5.558 19.443 1.00 91.69 146 SER A O 1
ATOM 1182 N N . GLY A 1 147 ? -4.295 5.964 17.995 1.00 91.75 147 GLY A N 1
ATOM 1183 C CA . GLY A 1 147 ? -5.085 5.756 16.777 1.00 91.75 147 GLY A CA 1
ATOM 1184 C C . GLY A 1 147 ? -5.978 6.943 16.398 1.00 91.75 147 GLY A C 1
ATOM 1185 O O . GLY A 1 147 ? -6.647 6.910 15.365 1.00 91.75 147 GLY A O 1
ATOM 1186 N N . LYS A 1 148 ? -5.991 8.012 17.208 1.00 94.12 148 LYS A N 1
ATOM 1187 C CA . LYS A 1 148 ? -6.897 9.166 17.065 1.00 94.12 148 LYS A CA 1
ATOM 1188 C C . LYS A 1 148 ? -6.233 10.403 16.466 1.00 94.12 148 LYS A C 1
ATOM 1190 O O . LYS A 1 148 ? -6.891 11.425 16.312 1.00 94.12 148 LYS A O 1
ATOM 1195 N N . ASN A 1 149 ? -4.944 10.341 16.131 1.00 96.69 149 ASN A N 1
ATOM 1196 C CA . ASN A 1 149 ? -4.238 11.482 15.556 1.00 96.69 149 ASN A CA 1
ATOM 1197 C C . ASN A 1 149 ? -4.839 11.889 14.199 1.00 96.69 149 ASN A C 1
ATOM 1199 O O . ASN A 1 149 ? -4.800 11.107 13.248 1.00 96.69 149 ASN A O 1
ATOM 1203 N N . GLU A 1 150 ? -5.361 13.109 14.097 1.00 96.50 150 GLU A N 1
ATOM 1204 C CA . GLU A 1 150 ? -6.050 13.594 12.893 1.00 96.50 150 GLU A CA 1
ATOM 1205 C C . GLU A 1 150 ? -5.145 13.639 11.657 1.00 96.50 150 GLU A C 1
ATOM 1207 O O . GLU A 1 150 ? -5.603 13.340 10.557 1.00 96.50 150 GLU A O 1
ATOM 1212 N N . ILE A 1 151 ? -3.853 13.938 11.831 1.00 95.50 151 ILE A N 1
ATOM 1213 C CA . ILE A 1 151 ? -2.891 13.978 10.725 1.00 95.50 151 ILE A CA 1
ATOM 1214 C C . ILE A 1 151 ? -2.674 12.565 10.187 1.00 95.50 151 ILE A C 1
ATOM 1216 O O . ILE A 1 151 ? -2.843 12.333 9.000 1.00 95.50 151 ILE A O 1
ATOM 1220 N N . ILE A 1 152 ? -2.361 11.579 11.031 1.00 97.00 152 ILE A N 1
ATOM 1221 C CA . ILE A 1 152 ? -2.168 10.199 10.544 1.00 97.00 152 ILE A CA 1
ATOM 1222 C C . ILE A 1 152 ? -3.474 9.662 9.923 1.00 97.00 152 ILE A C 1
ATOM 1224 O O . ILE A 1 152 ? -3.453 8.994 8.885 1.00 97.00 152 ILE A O 1
ATOM 1228 N N . ASN A 1 153 ? -4.625 10.005 10.514 1.00 96.38 153 ASN A N 1
ATOM 1229 C CA . ASN A 1 153 ? -5.932 9.620 9.989 1.00 96.38 153 ASN A CA 1
ATOM 1230 C C . ASN A 1 153 ? -6.274 10.299 8.644 1.00 96.38 153 ASN A C 1
ATOM 1232 O O . ASN A 1 153 ? -6.994 9.714 7.837 1.00 96.38 153 ASN A O 1
ATOM 1236 N N . SER A 1 154 ? -5.761 11.494 8.340 1.00 96.25 154 SER A N 1
ATOM 1237 C CA . SER A 1 154 ? -5.979 12.099 7.020 1.00 96.25 154 SER A CA 1
ATOM 1238 C C . SER A 1 154 ? -5.219 11.348 5.922 1.00 96.25 154 SER A C 1
ATOM 1240 O O . SER A 1 154 ? -5.796 11.076 4.871 1.00 96.25 154 SER A O 1
ATOM 1242 N N . PHE A 1 155 ? -3.989 10.899 6.193 1.00 96.50 155 PHE A N 1
ATOM 1243 C CA . PHE A 1 155 ? -3.191 10.110 5.244 1.00 96.50 155 PHE A CA 1
ATOM 1244 C C . PHE A 1 155 ? -3.786 8.723 4.966 1.00 96.50 155 PHE A C 1
ATOM 1246 O O . PHE A 1 155 ? -3.777 8.273 3.821 1.00 96.50 155 PHE A O 1
ATOM 1253 N N . ILE A 1 156 ? -4.342 8.036 5.973 1.00 95.81 156 ILE A N 1
ATOM 1254 C CA . ILE A 1 156 ? -5.031 6.756 5.723 1.00 95.81 156 ILE A CA 1
ATOM 1255 C C . ILE A 1 156 ? -6.327 6.966 4.916 1.00 95.81 156 ILE A C 1
ATOM 1257 O O . ILE A 1 156 ? -6.670 6.144 4.069 1.00 95.81 156 ILE A O 1
ATOM 1261 N N . ASN A 1 157 ? -7.035 8.080 5.126 1.00 95.38 157 ASN A N 1
ATOM 1262 C CA . ASN A 1 157 ? -8.225 8.412 4.340 1.00 95.38 157 ASN A CA 1
ATOM 1263 C C . ASN A 1 157 ? -7.864 8.729 2.886 1.00 95.38 157 ASN A C 1
ATOM 1265 O O . ASN A 1 157 ? -8.521 8.230 1.973 1.00 95.38 157 ASN A O 1
ATOM 1269 N N . GLU A 1 158 ? -6.800 9.504 2.667 1.00 95.00 158 GLU A N 1
ATOM 1270 C CA . GLU A 1 158 ? -6.249 9.757 1.336 1.00 95.00 158 GLU A CA 1
ATOM 1271 C C . GLU A 1 158 ? -5.848 8.445 0.654 1.00 95.00 158 GLU A C 1
ATOM 1273 O O . GLU A 1 158 ? -6.226 8.198 -0.488 1.00 95.00 158 GLU A O 1
ATOM 1278 N N . HIS A 1 159 ? -5.169 7.552 1.375 1.00 95.44 159 HIS A N 1
ATOM 1279 C CA . HIS A 1 159 ? -4.835 6.222 0.879 1.00 95.44 159 HIS A CA 1
ATOM 1280 C C . HIS A 1 159 ? -6.070 5.449 0.394 1.00 95.44 159 HIS A C 1
ATOM 1282 O O . HIS A 1 159 ? -6.056 4.922 -0.715 1.00 95.44 159 HIS A O 1
ATOM 1288 N N . HIS A 1 160 ? -7.159 5.401 1.169 1.00 95.38 160 HIS A N 1
ATOM 1289 C CA . HIS A 1 160 ? -8.380 4.713 0.729 1.00 95.38 160 HIS A CA 1
ATOM 1290 C C . HIS A 1 160 ? -9.031 5.371 -0.496 1.00 95.38 160 HIS A C 1
ATOM 1292 O O . HIS A 1 160 ? -9.596 4.667 -1.329 1.00 95.38 160 HIS A O 1
ATOM 1298 N N . GLN A 1 161 ? -8.967 6.701 -0.622 1.00 93.31 161 GLN A N 1
ATOM 1299 C CA . GLN A 1 161 ? -9.449 7.403 -1.818 1.00 93.31 161 GLN A CA 1
ATOM 1300 C C . GLN A 1 161 ? -8.612 7.039 -3.046 1.00 93.31 161 GLN A C 1
ATOM 1302 O O . GLN A 1 161 ? -9.161 6.728 -4.099 1.00 93.31 161 GLN A O 1
ATOM 1307 N N . ILE A 1 162 ? -7.287 7.015 -2.896 1.00 92.19 162 ILE A N 1
ATOM 1308 C CA . ILE A 1 162 ? -6.365 6.599 -3.953 1.00 92.19 162 ILE A CA 1
ATOM 1309 C C . ILE A 1 162 ? -6.614 5.133 -4.332 1.00 92.19 162 ILE A C 1
ATOM 1311 O O . ILE A 1 162 ? -6.682 4.806 -5.515 1.00 92.19 162 ILE A O 1
ATOM 1315 N N . PHE A 1 163 ? -6.807 4.257 -3.343 1.00 92.81 163 PHE A N 1
ATOM 1316 C CA . PHE A 1 163 ? -7.149 2.856 -3.565 1.00 92.81 163 PHE A CA 1
ATOM 1317 C C . PHE A 1 163 ? -8.446 2.704 -4.365 1.00 92.81 163 PHE A C 1
ATOM 1319 O O . PHE A 1 163 ? -8.503 1.879 -5.273 1.00 92.81 163 PHE A O 1
ATOM 1326 N N . ALA A 1 164 ? -9.475 3.500 -4.069 1.00 91.06 164 ALA A N 1
ATOM 1327 C CA . ALA A 1 164 ? -10.750 3.454 -4.785 1.00 91.06 164 ALA A CA 1
ATOM 1328 C C . ALA A 1 164 ? -10.627 3.785 -6.282 1.00 91.06 164 ALA A C 1
ATOM 1330 O O . ALA A 1 164 ? -11.476 3.374 -7.066 1.00 91.06 164 ALA A O 1
ATOM 1331 N N . LEU A 1 165 ? -9.565 4.492 -6.674 1.00 89.19 165 LEU A N 1
ATOM 1332 C CA . LEU A 1 165 ? -9.222 4.791 -8.067 1.00 89.19 165 LEU A CA 1
ATOM 1333 C C . LEU A 1 165 ? -8.162 3.837 -8.640 1.00 89.19 165 LEU A C 1
ATOM 1335 O O . LEU A 1 165 ? -7.746 3.994 -9.786 1.00 89.19 165 LEU A O 1
ATOM 1339 N N . SER A 1 166 ? -7.672 2.897 -7.831 1.00 90.00 166 SER A N 1
ATOM 1340 C CA . SER A 1 166 ? -6.579 2.004 -8.193 1.00 90.00 166 SER A CA 1
ATOM 1341 C C . SER A 1 166 ? -7.071 0.744 -8.892 1.00 90.00 166 SER A C 1
ATOM 1343 O O . SER A 1 166 ? -8.156 0.226 -8.632 1.00 90.00 166 SER A O 1
ATOM 1345 N N . GLU A 1 167 ? -6.199 0.168 -9.699 1.00 87.81 167 GLU A N 1
ATOM 1346 C CA . GLU A 1 167 ? -6.431 -1.042 -10.475 1.00 87.81 167 GLU A CA 1
ATOM 1347 C C . GLU A 1 167 ? -5.351 -2.094 -10.188 1.00 87.81 167 GLU A C 1
ATOM 1349 O O . GLU A 1 167 ? -4.287 -1.805 -9.625 1.00 87.81 167 GLU A O 1
ATOM 1354 N N . ALA A 1 168 ? -5.622 -3.338 -10.578 1.00 87.81 168 ALA A N 1
ATOM 1355 C CA . ALA A 1 168 ? -4.639 -4.406 -10.480 1.00 87.81 168 ALA A CA 1
ATOM 1356 C C . ALA A 1 168 ? -3.431 -4.144 -11.399 1.00 87.81 168 ALA A C 1
ATOM 1358 O O . ALA A 1 168 ? -3.545 -3.625 -12.511 1.00 87.81 168 ALA A O 1
ATOM 1359 N N . LEU A 1 169 ? -2.248 -4.565 -10.950 1.00 82.81 169 LEU A N 1
ATOM 1360 C CA . LEU A 1 169 ? -1.031 -4.492 -11.756 1.00 82.81 169 LEU A CA 1
ATOM 1361 C C . LEU A 1 169 ? -1.105 -5.474 -12.931 1.00 82.81 169 LEU A C 1
ATOM 1363 O O . LEU A 1 169 ? -1.105 -6.689 -12.734 1.00 82.81 169 LEU A O 1
ATOM 1367 N N . ASN A 1 170 ? -1.067 -4.969 -14.162 1.00 80.12 170 ASN A N 1
ATOM 1368 C CA . ASN A 1 170 ? -0.878 -5.813 -15.342 1.00 80.12 170 ASN A CA 1
ATOM 1369 C C . ASN A 1 170 ? 0.604 -5.839 -15.744 1.00 80.12 170 ASN A C 1
ATOM 1371 O O . ASN A 1 170 ? 1.193 -4.830 -16.121 1.00 80.12 170 ASN A O 1
ATOM 1375 N N . TRP A 1 171 ? 1.182 -7.036 -15.645 1.00 75.81 171 TRP A N 1
ATOM 1376 C CA . TRP A 1 171 ? 2.591 -7.339 -15.911 1.00 75.81 171 TRP A CA 1
ATOM 1377 C C . TRP A 1 171 ? 2.868 -7.776 -17.354 1.00 75.81 171 TRP A C 1
ATOM 1379 O O . TRP A 1 171 ? 4.027 -7.909 -17.741 1.00 75.81 171 TRP A O 1
ATOM 1389 N N . SER A 1 172 ? 1.818 -8.027 -18.141 1.00 66.38 172 SER A N 1
ATOM 1390 C CA . SER A 1 172 ? 1.916 -8.481 -19.535 1.00 66.38 172 SER A CA 1
ATOM 1391 C C . SER A 1 172 ? 2.125 -7.333 -20.523 1.00 66.38 172 SER A C 1
ATOM 1393 O O . SER A 1 172 ? 2.641 -7.540 -21.618 1.00 66.38 172 SER A O 1
ATOM 1395 N N . SER A 1 173 ? 1.772 -6.111 -20.123 1.00 55.84 173 SER A N 1
ATOM 1396 C CA . SER A 1 173 ? 2.048 -4.897 -20.877 1.00 55.84 173 SER A CA 1
ATOM 1397 C C . SER A 1 173 ? 2.976 -4.002 -20.070 1.00 55.84 173 SER A C 1
ATOM 1399 O O . SER A 1 173 ? 2.788 -3.818 -18.872 1.00 55.84 173 SER A O 1
ATOM 1401 N N . VAL A 1 174 ? 3.952 -3.380 -20.735 1.00 49.66 174 VAL A N 1
ATOM 1402 C CA . VAL A 1 174 ? 4.728 -2.281 -20.130 1.00 49.66 174 VAL A CA 1
ATOM 1403 C C . VAL A 1 174 ? 3.803 -1.106 -19.765 1.00 49.66 174 VAL A C 1
ATOM 1405 O O . VAL A 1 174 ? 4.124 -0.313 -18.887 1.00 49.66 174 VAL A O 1
ATOM 1408 N N . TRP A 1 175 ? 2.636 -1.032 -20.418 1.00 46.84 175 TRP A N 1
ATOM 1409 C CA . TRP A 1 175 ? 1.650 0.032 -20.295 1.00 46.84 175 TRP A CA 1
ATOM 1410 C C . TRP A 1 175 ? 0.246 -0.551 -20.166 1.00 46.84 175 TRP A C 1
ATOM 1412 O O . TRP A 1 175 ? -0.340 -1.020 -21.143 1.00 46.84 175 TRP A O 1
ATOM 1422 N N . THR A 1 176 ? -0.312 -0.513 -18.967 1.00 43.53 176 THR A N 1
ATOM 1423 C CA . THR A 1 176 ? -1.683 -0.973 -18.718 1.00 43.53 176 THR A CA 1
ATOM 1424 C C . THR A 1 176 ? -2.654 0.191 -18.936 1.00 43.53 176 THR A C 1
ATOM 1426 O O . THR A 1 176 ? -2.343 1.335 -18.594 1.00 43.53 176 THR A O 1
ATOM 1429 N N . GLU A 1 177 ? -3.812 -0.051 -19.545 1.00 40.69 177 GLU A N 1
ATOM 1430 C CA . GLU A 1 177 ? -4.892 0.942 -19.664 1.00 40.69 177 GLU A CA 1
ATOM 1431 C C . GLU A 1 177 ? -5.593 1.098 -18.314 1.00 40.69 177 GLU A C 1
ATOM 1433 O O . GLU A 1 177 ? -5.800 0.077 -17.670 1.00 40.69 177 GLU A O 1
ATOM 1438 N N . PRO A 1 178 ? -5.859 2.317 -17.809 1.00 44.00 178 PRO A N 1
ATOM 1439 C CA . PRO A 1 178 ? -6.632 2.479 -16.591 1.00 44.00 178 PRO A CA 1
ATOM 1440 C C . PRO A 1 178 ? -8.067 2.043 -16.829 1.00 44.00 178 PRO A C 1
ATOM 1442 O O . PRO A 1 178 ? -8.622 2.318 -17.894 1.00 44.00 178 PRO A O 1
ATOM 1445 N N . GLU A 1 179 ? -8.659 1.400 -15.825 1.00 45.44 179 GLU A N 1
ATOM 1446 C CA . GLU A 1 179 ? -10.071 1.003 -15.844 1.00 45.44 179 GLU A CA 1
ATOM 1447 C C . GLU A 1 179 ? -10.989 2.212 -16.112 1.00 45.44 179 GLU A C 1
ATOM 1449 O O . GLU A 1 179 ? -11.985 2.097 -16.824 1.00 45.44 179 GLU A O 1
ATOM 1454 N N . PHE A 1 180 ? -10.591 3.406 -15.648 1.00 42.28 180 PHE A N 1
ATOM 1455 C CA . PHE A 1 180 ? -11.297 4.668 -15.881 1.00 42.28 180 PHE A CA 1
ATOM 1456 C C . PHE A 1 180 ? -10.339 5.777 -16.355 1.00 42.28 180 PHE A C 1
ATOM 1458 O O . PHE A 1 180 ? -9.248 5.949 -15.813 1.00 42.28 180 PHE A O 1
ATOM 1465 N N . ARG A 1 181 ? -10.738 6.562 -17.369 1.00 42.31 181 ARG A N 1
ATOM 1466 C CA . ARG A 1 181 ? -9.957 7.701 -17.900 1.00 42.31 181 ARG A CA 1
ATOM 1467 C C . ARG A 1 181 ? -10.381 9.014 -17.233 1.00 42.31 181 ARG A C 1
ATOM 1469 O O . ARG A 1 181 ? -11.570 9.309 -17.178 1.00 42.31 181 ARG A O 1
ATOM 1476 N N . ILE A 1 182 ? -9.421 9.830 -16.791 1.00 43.66 182 ILE A N 1
ATOM 1477 C CA . ILE A 1 182 ? -9.675 11.195 -16.296 1.00 43.66 182 ILE A CA 1
ATOM 1478 C C . ILE A 1 182 ? -9.523 12.189 -17.458 1.00 43.66 182 ILE A C 1
ATOM 1480 O O . ILE A 1 182 ? -8.458 12.242 -18.069 1.00 43.66 182 ILE A O 1
ATOM 1484 N N . GLY A 1 183 ? -10.557 13.001 -17.715 1.00 46.38 183 GLY A N 1
ATOM 1485 C CA . GLY A 1 183 ? -10.509 14.149 -18.635 1.00 46.38 183 GLY A CA 1
ATOM 1486 C C . GLY A 1 183 ? -10.604 13.799 -20.123 1.00 46.38 183 GLY A C 1
ATOM 1487 O O . GLY A 1 183 ? -9.602 13.865 -20.830 1.00 46.38 183 GLY A O 1
ATOM 1488 N N . THR A 1 184 ? -11.808 13.455 -20.592 1.00 43.00 184 THR A N 1
ATOM 1489 C CA . THR A 1 184 ? -12.144 13.452 -22.029 1.00 43.00 184 THR A CA 1
ATOM 1490 C C . THR A 1 184 ? -12.206 14.861 -22.592 1.00 43.00 184 THR A C 1
ATOM 1492 O O . THR A 1 184 ? -12.859 15.698 -21.924 1.00 43.00 184 THR A O 1
#

Secondary structure (DSSP, 8-state):
-----B-HHHHHHHTT-SB--EEEETTTTT---TT-S-HHHHHHHHHHHHHT-EE-S-GGGSPTTGGGS-TTS---EESEEEES---TT----SS-----EEEEEEEEE-SS-EEEEEEEEEEES--SBTGGGGS---EEEEE-TTS--HHHHHHHHHHHHHHHT-EE--SSSSSPPPSS-S--